Protein 7OLB (pdb70)

Sequence (242 aa):
GSHMMIARIIGEIGIEGARFIEEENIDEQFKALRYLSKGIDSSETFVKLVIANSLVSYQLTGKGEQWWWEFAKYFYGRDVKSIYLAYKEFLPNSRFNRRLIPQKLSRIRRVETFLSTLTEEERIEEYYGDMSSSLWGSIARRALGVDKESKTVVVFSVKMFGYAARRIVVLSTTFNNPYPMEIPIIPEDSRIVKLTKKLTNEKPRKFWMKIIARESGVPPLHIDSILWPLLGGASIDSAPPELRDKLAELIKIIR

B-factor: mean 18.81, std 7.87, range [7.88, 58.35]

Secondary structure (DSSP, 8-state):
-HHHHHHHHHHHHHHHHHHHHHHT-HHHHHHHHHHTTS-HHHHHHHHHHHHHT-SS-SS-HHHHHHHHHHHHTT---S-HHHHHHHHHHH-SS--SSHHHHHHHHHHHHHHHHT--HHHHHHHHT-HHHHHHHHHHHHTS-TTSTTHHHHHHHHHHHHHHHHS---PPPTTS-----HHHHHHHHHH-SS-HHHHHHHHHHHHT--HHHHHHHHHHHHTT--STTS-HHHHHHHHHHHHHH-

Structure (mmCIF, N/CA/C/O backbone):
data_7OLB
#
_entry.id   7OLB
#
_cell.length_a   35.570
_cell.length_b   35.920
_cell.length_c   46.490
_cell.angle_alpha   95.504
_cell.angle_beta   91.889
_cell.angle_gamma   108.410
#
_symmetry.space_group_name_H-M   'P 1'
#
loop_
_entity.id
_entity.type
_entity.pdbx_description
1 polymer 'N-glycosylase/DNA lyase'
2 non-polymer 1,2-ETHANEDIOL
3 non-polymer 'CITRIC ACID'
4 non-polymer 'CHLORIDE ION'
5 non-polymer 'SODIUM ION'
6 water water
#
loop_
_atom_site.group_PDB
_atom_site.id
_atom_site.type_symbol
_atom_site.label_atom_id
_atom_site.label_alt_id
_atom_site.label_comp_id
_atom_site.label_asym_id
_atom_site.label_entity_id
_atom_site.label_seq_id
_atom_site.pdbx_PDB_ins_code
_atom_site.Cartn_x
_atom_site.Cartn_y
_atom_site.Cartn_z
_atom_site.occupancy
_atom_site.B_iso_or_equiv
_atom_site.auth_seq_id
_atom_site.auth_comp_id
_atom_site.auth_asym_id
_atom_site.auth_atom_id
_atom_site.pdbx_PDB_model_num
ATOM 1 N N . GLY A 1 1 ? 11.04809 6.92288 -44.17782 1.000 41.97760 -2 GLY A N 1
ATOM 2 C CA . GLY A 1 1 ? 11.80624 8.15942 -43.83126 1.000 41.23142 -2 GLY A CA 1
ATOM 3 C C . GLY A 1 1 ? 11.82477 8.40267 -42.33464 1.000 40.08635 -2 GLY A C 1
ATOM 4 O O . GLY A 1 1 ? 10.99729 9.14502 -41.80737 1.000 40.16694 -2 GLY A O 1
ATOM 10 N N . SER A 1 2 ? 12.77736 7.76877 -41.64637 1.000 38.66838 -1 SER A N 1
ATOM 11 C CA . SER A 1 2 ? 12.82023 7.86258 -40.19085 1.000 36.84296 -1 SER A CA 1
ATOM 12 C C . SER A 1 2 ? 13.00682 9.30110 -39.72070 1.000 33.95959 -1 SER A C 1
ATOM 13 O O . SER A 1 2 ? 12.49659 9.67237 -38.66038 1.000 32.63634 -1 SER A O 1
ATOM 21 N N . HIS A 1 3 ? 13.71590 10.12984 -40.49451 1.000 32.54331 0 HIS A N 1
ATOM 22 C CA . HIS A 1 3 ? 13.91688 11.51879 -40.08661 1.000 30.82164 0 HIS A CA 1
ATOM 23 C C . HIS A 1 3 ? 12.61023 12.30175 -40.13273 1.000 25.85759 0 HIS A C 1
ATOM 24 O O . HIS A 1 3 ? 12.29485 13.05272 -39.19839 1.000 23.66491 0 HIS A O 1
ATOM 38 N N . MET A 1 4 ? 11.83147 12.13103 -41.20470 1.000 23.21671 1 MET A N 1
ATOM 39 C CA A MET A 1 4 ? 10.52981 12.78322 -41.27738 0.628 22.22204 1 MET A CA 1
ATOM 40 C CA B MET A 1 4 ? 10.52901 12.78453 -41.27741 0.372 22.54238 1 MET A CA 1
ATOM 41 C C . MET A 1 4 ? 9.60771 12.29364 -40.16853 1.000 20.44491 1 MET A C 1
ATOM 42 O O . MET A 1 4 ? 8.88247 13.08467 -39.55631 1.000 20.04589 1 MET A O 1
ATOM 67 N N . ILE A 1 5 ? 9.60736 10.98897 -39.90435 1.000 18.94956 2 ILE A N 1
ATOM 68 C CA . ILE A 1 5 ? 8.75187 10.45920 -38.84812 1.000 18.17534 2 ILE A CA 1
ATOM 69 C C . ILE A 1 5 ? 9.14028 11.05688 -37.50590 1.000 16.84172 2 ILE A C 1
ATOM 70 O O . ILE A 1 5 ? 8.28262 11.46247 -36.71223 1.000 16.62974 2 ILE A O 1
ATOM 86 N N . ALA A 1 6 ? 10.44156 11.10752 -37.22287 1.000 16.79601 3 ALA A N 1
ATOM 87 C CA . ALA A 1 6 ? 10.89007 11.68136 -35.96188 1.000 17.11031 3 ALA A CA 1
ATOM 88 C C . ALA A 1 6 ? 10.48637 13.14247 -35.84743 1.000 16.65343 3 ALA A C 1
ATOM 89 O O . ALA A 1 6 ? 10.13687 13.60774 -34.75763 1.000 16.22806 3 ALA A O 1
ATOM 96 N N . ARG A 1 7 ? 10.53647 13.88726 -36.95306 1.000 17.25639 4 ARG A N 1
ATOM 97 C CA . ARG A 1 7 ? 10.15162 15.29233 -36.90501 1.000 17.47189 4 ARG A CA 1
ATOM 98 C C . ARG A 1 7 ? 8.68920 15.44572 -36.51183 1.000 16.27954 4 ARG A C 1
ATOM 99 O O . ARG A 1 7 ? 8.34906 16.25754 -35.64407 1.000 16.47987 4 ARG A O 1
ATOM 120 N N . ILE A 1 8 ? 7.81067 14.66722 -37.13989 1.000 15.80691 5 ILE A N 1
ATOM 121 C CA . ILE A 1 8 ? 6.38757 14.79245 -36.84848 1.000 16.11122 5 ILE A CA 1
ATOM 122 C C . ILE A 1 8 ? 6.08311 14.29294 -35.44380 1.000 15.13886 5 ILE A C 1
ATOM 123 O O . ILE A 1 8 ? 5.32165 14.92393 -34.70082 1.000 15.83529 5 ILE A O 1
ATOM 139 N N . ILE A 1 9 ? 6.67751 13.16098 -35.05231 1.000 14.40290 6 ILE A N 1
ATOM 140 C CA . ILE A 1 9 ? 6.50335 12.66833 -33.68983 1.000 14.23956 6 ILE A CA 1
ATOM 141 C C . ILE A 1 9 ? 6.98311 13.70626 -32.68402 1.000 14.23879 6 ILE A C 1
ATOM 142 O O . ILE A 1 9 ? 6.34244 13.92858 -31.65637 1.000 14.19998 6 ILE A O 1
ATOM 158 N N . GLY A 1 10 ? 8.11053 14.36046 -32.96093 1.000 14.57778 7 GLY A N 1
ATOM 159 C CA . GLY A 1 10 ? 8.59877 15.38303 -32.04501 1.000 15.37929 7 GLY A CA 1
ATOM 160 C C . GLY A 1 10 ? 7.68234 16.58994 -31.96601 1.000 15.84016 7 GLY A C 1
ATOM 161 O O . GLY A 1 10 ? 7.51439 17.19115 -30.89854 1.000 17.03131 7 GLY A O 1
ATOM 165 N N . GLU A 1 11 ? 7.08456 16.96943 -33.09713 1.000 16.36562 8 GLU A N 1
ATOM 166 C CA . GLU A 1 11 ? 6.11702 18.06019 -33.10342 1.000 17.53201 8 GLU A CA 1
ATOM 167 C C . GLU A 1 11 ? 4.88569 17.71006 -32.28651 1.000 16.33693 8 GLU A C 1
ATOM 168 O O . GLU A 1 11 ? 4.34988 18.55453 -31.56347 1.000 17.04880 8 GLU A O 1
ATOM 180 N N . ILE A 1 12 ? 4.41797 16.47016 -32.39741 1.000 15.18956 9 ILE A N 1
ATOM 181 C CA . ILE A 1 12 ? 3.30526 16.01049 -31.57321 1.000 15.02854 9 ILE A CA 1
ATOM 182 C C . ILE A 1 12 ? 3.69950 16.05430 -30.10283 1.000 14.77358 9 ILE A C 1
ATOM 183 O O . ILE A 1 12 ? 2.97656 16.59742 -29.26014 1.000 15.49471 9 ILE A O 1
ATOM 199 N N . GLY A 1 13 ? 4.87398 15.51881 -29.78911 1.000 14.73418 10 GLY A N 1
ATOM 200 C CA . GLY A 1 13 ? 5.47065 15.66810 -28.47192 1.000 15.06909 10 GLY A CA 1
ATOM 201 C C . GLY A 1 13 ? 4.75238 14.88408 -27.38411 1.000 16.06828 10 GLY A C 1
ATOM 202 O O . GLY A 1 13 ? 3.81364 14.11718 -27.62071 1.000 16.41655 10 GLY A O 1
ATOM 206 N N . ILE A 1 14 ? 5.23344 15.09707 -26.15419 1.000 17.67638 11 ILE A N 1
ATOM 207 C CA . ILE A 1 14 ? 4.60254 14.49208 -24.98358 1.000 19.29147 11 ILE A CA 1
ATOM 208 C C . ILE A 1 14 ? 3.18212 14.99978 -24.82905 1.000 19.05432 11 ILE A C 1
ATOM 209 O O . ILE A 1 14 ? 2.27544 14.24210 -24.46329 1.000 19.21695 11 ILE A O 1
ATOM 225 N N . GLU A 1 15 ? 2.97036 16.29595 -25.06013 1.000 19.24588 12 GLU A N 1
ATOM 226 C CA . GLU A 1 15 ? 1.63856 16.85663 -24.89512 1.000 20.51444 12 GLU A CA 1
ATOM 227 C C . GLU A 1 15 ? 0.66700 16.20977 -25.85994 1.000 19.06381 12 GLU A C 1
ATOM 228 O O . GLU A 1 15 ? -0.46812 15.91459 -25.48950 1.000 19.00916 12 GLU A O 1
ATOM 240 N N . GLY A 1 16 ? 1.09365 15.98729 -27.10450 1.000 17.62062 13 GLY A N 1
ATOM 241 C CA . GLY A 1 16 ? 0.20949 15.34771 -28.06670 1.000 16.82615 13 GLY A CA 1
ATOM 242 C C . GLY A 1 16 ? -0.04162 13.88614 -27.75395 1.000 16.10169 13 GLY A C 1
ATOM 243 O O . GLY A 1 16 ? -1.17085 13.40664 -27.87253 1.000 16.89296 13 GLY A O 1
ATOM 247 N N . ALA A 1 17 ? 1.00158 13.16381 -27.33249 1.000 15.41232 14 ALA A N 1
ATOM 248 C CA . ALA A 1 17 ? 0.80209 11.78977 -26.88523 1.000 15.72125 14 ALA A CA 1
ATOM 249 C C . ALA A 1 17 ? -0.18329 11.73958 -25.72891 1.000 15.63984 14 ALA A C 1
ATOM 250 O O . ALA A 1 17 ? -1.07819 10.89186 -25.69840 1.000 15.50084 14 ALA A O 1
ATOM 257 N N . ARG A 1 18 ? -0.04592 12.65864 -24.77660 1.000 15.79845 15 ARG A N 1
ATOM 258 C CA . ARG A 1 18 ? -0.94413 12.68691 -23.63553 1.000 16.55337 15 ARG A CA 1
ATOM 259 C C . ARG A 1 18 ? -2.37608 13.00099 -24.05928 1.000 17.55828 15 ARG A C 1
ATOM 260 O O . ARG A 1 18 ? -3.32960 12.40770 -23.52980 1.000 18.07524 15 ARG A O 1
ATOM 281 N N . PHE A 1 19 ? -2.55920 13.95264 -24.98113 1.000 19.05326 16 PHE A N 1
ATOM 282 C CA . PHE A 1 19 ? -3.91315 14.22785 -25.44847 1.000 20.84498 16 PHE A CA 1
ATOM 283 C C . PHE A 1 19 ? -4.54428 12.97545 -26.04823 1.000 20.50028 16 PHE A C 1
ATOM 284 O O . PHE A 1 19 ? -5.69820 12.63668 -25.74796 1.000 20.87363 16 PHE A O 1
ATOM 301 N N . ILE A 1 20 ? -3.79378 12.26252 -26.88983 1.000 19.70834 17 ILE A N 1
ATOM 302 C CA . ILE A 1 20 ? -4.32317 11.05625 -27.51943 1.000 19.59999 17 ILE A CA 1
ATOM 303 C C . ILE A 1 20 ? -4.64617 10.00552 -26.47313 1.000 18.45410 17 ILE A C 1
ATOM 304 O O . ILE A 1 20 ? -5.71120 9.37436 -26.51009 1.000 19.51523 17 ILE A O 1
ATOM 320 N N . GLU A 1 21 ? -3.71850 9.78019 -25.54087 1.000 16.77953 18 GLU A N 1
ATOM 321 C CA A GLU A 1 21 ? -3.95744 8.83209 -24.45948 0.435 15.62181 18 GLU A CA 1
ATOM 322 C CA B GLU A 1 21 ? -3.94832 8.82817 -24.45677 0.565 16.50088 18 GLU A CA 1
ATOM 323 C C . GLU A 1 21 ? -5.25499 9.13433 -23.72078 1.000 16.87730 18 GLU A C 1
ATOM 324 O O . GLU A 1 21 ? -6.08186 8.24060 -23.49025 1.000 17.34818 18 GLU A O 1
ATOM 345 N N . GLU A 1 22 ? -5.45439 10.38927 -23.34016 1.000 18.43272 19 GLU A N 1
ATOM 346 C CA . GLU A 1 22 ? -6.51207 10.77128 -22.41695 1.000 19.96131 19 GLU A CA 1
ATOM 347 C C . GLU A 1 22 ? -7.84115 11.06422 -23.09199 1.000 20.62720 19 GLU A C 1
ATOM 348 O O . G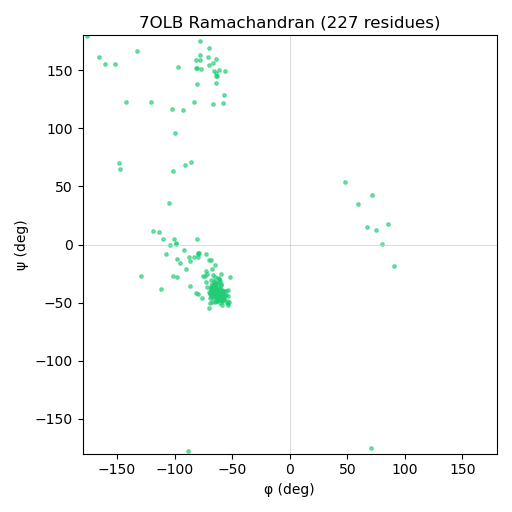LU A 1 22 ? -8.86064 11.17691 -22.39596 1.000 21.77744 19 GLU A O 1
ATOM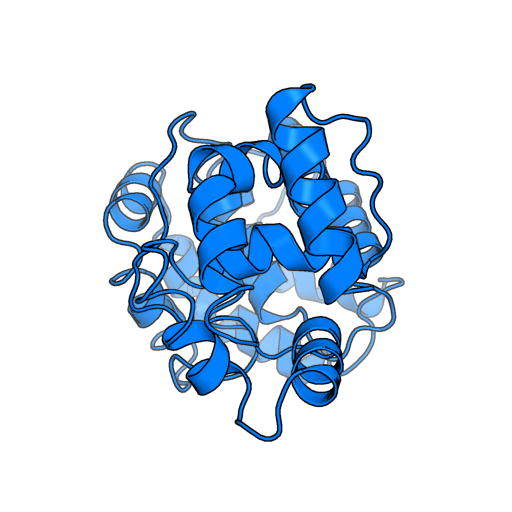 360 N N . ASN A 1 23 ? -7.86707 11.16610 -24.42047 1.000 21.76997 20 ASN A N 1
ATOM 361 C CA . ASN A 1 23 ? -9.09037 11.54650 -25.11123 1.000 22.83278 20 ASN A CA 1
ATOM 362 C C . ASN A 1 23 ? -9.47894 10.60792 -26.24342 1.000 23.11483 20 ASN A C 1
ATOM 363 O O . ASN A 1 23 ? -10.66309 10.51486 -26.57203 1.000 24.41002 20 ASN A O 1
ATOM 374 N N . ILE A 1 24 ? -8.52564 9.92748 -26.87061 1.000 22.64846 21 ILE A N 1
ATOM 375 C CA . ILE A 1 24 ? -8.79627 9.12973 -28.05909 1.000 22.62683 21 ILE A CA 1
ATOM 376 C C . ILE A 1 24 ? -8.64964 7.64035 -27.78592 1.000 21.92642 21 ILE A C 1
ATOM 377 O O . ILE A 1 24 ? -9.44414 6.83567 -28.27307 1.000 23.74890 21 ILE A O 1
ATOM 393 N N . ASP A 1 25 ? -7.67112 7.25943 -26.99489 1.000 19.71102 22 ASP A N 1
ATOM 394 C CA . ASP A 1 25 ? -7.33364 5.85908 -26.81580 1.000 18.08060 22 ASP A CA 1
ATOM 395 C C . ASP A 1 25 ? -8.46609 5.11494 -26.09270 1.000 15.13526 22 ASP A C 1
ATOM 396 O O . ASP A 1 25 ? -8.80029 5.44172 -24.94883 1.000 15.29769 22 ASP A O 1
ATOM 405 N N . GLU A 1 26 ? -9.02569 4.07974 -26.72464 1.000 12.90533 23 GLU A N 1
ATOM 406 C CA . GLU A 1 26 ? -10.16252 3.38926 -26.12181 1.000 11.67190 23 GLU A CA 1
ATOM 407 C C . GLU A 1 26 ? -9.76244 2.56546 -24.91740 1.000 10.52323 23 GLU A C 1
ATOM 408 O O . GLU A 1 26 ? -10.59883 2.31216 -24.04805 1.000 9.88638 23 GLU A O 1
ATOM 420 N N . GLN A 1 27 ? -8.50279 2.12884 -24.85088 1.000 10.60820 24 GLN A N 1
ATOM 421 C CA . GLN A 1 27 ? -8.05663 1.39024 -23.67430 1.000 10.42315 24 GLN A CA 1
ATOM 422 C C . GLN A 1 27 ? -8.03484 2.29730 -22.45211 1.000 9.43204 24 GLN A C 1
ATOM 423 O O . GLN A 1 27 ? -8.42985 1.88191 -21.35992 1.000 9.72633 24 GLN A O 1
ATOM 437 N N . PHE A 1 28 ? -7.59724 3.54903 -22.62889 1.000 9.28756 25 PHE A N 1
ATOM 438 C CA . PHE A 1 28 ? -7.66359 4.52364 -21.54408 1.000 9.50434 25 PHE A CA 1
ATOM 439 C C . PHE A 1 28 ? -9.10646 4.79518 -21.14849 1.000 9.29257 25 PHE A C 1
ATOM 440 O O . PHE A 1 28 ? -9.42939 4.88072 -19.96491 1.000 8.92782 25 PHE A O 1
ATOM 457 N N . LYS A 1 29 ? -9.99079 4.95857 -22.12962 1.000 8.97166 26 LYS A N 1
ATOM 458 C CA . LYS A 1 29 ? -11.40038 5.20268 -21.81977 1.000 9.74346 26 LYS A CA 1
ATOM 459 C C . LYS A 1 29 ? -11.98233 4.06260 -20.99740 1.000 9.23433 26 LYS A C 1
ATOM 460 O O . LYS A 1 29 ? -12.73553 4.29248 -20.03986 1.000 9.30457 26 LYS A O 1
ATOM 479 N N . ALA A 1 30 ? -11.65611 2.82286 -21.36284 1.000 8.78164 27 ALA A N 1
ATOM 480 C CA . ALA A 1 30 ? -12.15590 1.66912 -20.61789 1.000 8.80057 27 ALA A CA 1
ATOM 481 C C . ALA A 1 30 ? -11.64714 1.71247 -19.17883 1.000 8.50018 27 ALA A C 1
ATOM 482 O O . ALA A 1 30 ? -12.39513 1.46133 -18.22425 1.000 8.83965 27 ALA A O 1
ATOM 489 N N . LEU A 1 31 ? -10.36834 2.03381 -19.00614 1.000 8.58996 28 LEU A N 1
ATOM 490 C CA . LEU A 1 31 ? -9.80417 2.15643 -17.66764 1.000 8.52158 28 LEU A CA 1
ATOM 491 C C . LEU A 1 31 ? -10.48968 3.24562 -16.86043 1.000 9.11646 28 LEU A C 1
ATOM 492 O O . LEU A 1 31 ? -10.79344 3.05534 -15.67927 1.000 9.72949 28 LEU A O 1
ATOM 508 N N . ARG A 1 32 ? -10.72876 4.41092 -17.46027 1.000 9.23209 29 ARG A N 1
ATOM 509 C CA . ARG A 1 32 ? -11.38297 5.46441 -16.69734 1.000 10.24940 29 ARG A CA 1
ATOM 510 C C . ARG A 1 32 ? -12.76150 5.01248 -16.23377 1.000 10.10369 29 ARG A C 1
ATOM 511 O O . ARG A 1 32 ? -13.17386 5.28326 -15.10076 1.000 11.14964 29 ARG A O 1
ATOM 532 N N . TYR A 1 33 ? -13.48176 4.30029 -17.09514 1.000 9.23489 30 TYR A N 1
ATOM 533 C CA . TYR A 1 33 ? -14.78970 3.76602 -16.73157 1.000 10.18688 30 TYR A CA 1
ATOM 534 C C . TYR A 1 33 ? -14.68397 2.81156 -15.54665 1.000 9.77662 30 TYR A C 1
ATOM 535 O O . TYR A 1 33 ? -15.40358 2.95725 -14.55061 1.000 10.78891 30 TYR A O 1
ATOM 553 N N . LEU A 1 34 ? -13.77240 1.84158 -15.62669 1.000 9.25450 31 LEU A N 1
ATOM 554 C CA . LEU A 1 34 ? -13.62861 0.89202 -14.52407 1.000 9.69343 31 LEU A CA 1
ATOM 555 C C . LEU A 1 34 ? -13.25645 1.59907 -13.22730 1.000 10.03927 31 LEU A C 1
ATOM 556 O O . LEU A 1 34 ? -13.71364 1.21557 -12.14428 1.000 10.23618 31 LEU A O 1
ATOM 572 N N . SER A 1 35 ? -12.42088 2.63446 -13.31314 1.000 9.76211 32 SER A N 1
ATOM 573 C CA . SER A 1 35 ? -11.96075 3.31604 -12.11053 1.000 10.43961 32 SER A CA 1
ATOM 574 C C . SER A 1 35 ? -13.11425 3.89902 -11.30695 1.000 10.78588 32 SER A C 1
ATOM 575 O O . SER A 1 35 ? -12.98139 4.08098 -10.09953 1.000 12.61828 32 SER A O 1
ATOM 583 N N . LYS A 1 36 ? -14.23567 4.19886 -11.94836 1.000 10.98491 33 LYS A N 1
ATOM 584 C CA . LYS A 1 36 ? -15.40868 4.71572 -11.25961 1.000 12.58875 33 LYS A CA 1
ATOM 585 C C . LYS A 1 36 ? -16.21721 3.63147 -10.56905 1.000 13.52819 33 LYS A C 1
ATOM 586 O O . LYS A 1 36 ? -17.11655 3.95119 -9.78388 1.000 17.04442 33 LYS A O 1
ATOM 605 N N . GLY A 1 37 ? -15.91835 2.36580 -10.83417 1.000 11.47741 34 GLY A N 1
ATOM 606 C CA . GLY A 1 37 ? -16.69007 1.26843 -10.29570 1.000 11.54972 34 GLY A CA 1
ATOM 607 C C . GLY A 1 37 ? -15.93636 0.30619 -9.40651 1.000 11.62768 34 GLY A C 1
ATOM 608 O O . GLY A 1 37 ? -16.46956 -0.75901 -9.08920 1.000 12.38353 34 GLY A O 1
ATOM 612 N N . ILE A 1 38 ? -14.71856 0.64088 -8.98726 1.000 11.83684 35 ILE A N 1
ATOM 613 C CA . ILE A 1 38 ? -13.93508 -0.23714 -8.12696 1.000 11.48739 35 ILE A CA 1
ATOM 614 C C . ILE A 1 38 ? -12.86509 0.60496 -7.45614 1.000 11.69581 35 ILE A C 1
ATOM 615 O O . ILE A 1 38 ? -12.48162 1.65860 -7.95840 1.000 12.50072 35 ILE A O 1
ATOM 631 N N . ASP A 1 39 ? -12.38610 0.14478 -6.30034 1.000 11.91672 36 ASP A N 1
ATOM 632 C CA . ASP A 1 39 ? -11.42102 0.93822 -5.54513 1.000 12.44498 36 ASP A CA 1
ATOM 633 C C . ASP A 1 39 ? -10.08933 1.04442 -6.29645 1.000 11.65022 36 ASP A C 1
ATOM 634 O O . ASP A 1 39 ? -9.72640 0.18043 -7.09372 1.000 11.21575 36 ASP A O 1
ATOM 643 N N . SER A 1 40 ? -9.33706 2.11036 -5.98279 1.000 11.98130 37 SER A N 1
ATOM 644 C CA A SER A 1 40 ? -8.16665 2.46260 -6.78648 0.672 11.97778 37 SER A CA 1
ATOM 645 C CA B SER A 1 40 ? -8.16904 2.46701 -6.78541 0.328 11.89590 37 SER A CA 1
ATOM 646 C C . SER A 1 40 ? -7.08970 1.38897 -6.75534 1.000 11.01777 37 SER A C 1
ATOM 647 O O . SER A 1 40 ? -6.44292 1.13321 -7.77302 1.000 11.40518 37 SER A O 1
ATOM 662 N N . GLU A 1 41 ? -6.83180 0.79073 -5.59024 1.000 10.70862 38 GLU A N 1
ATOM 663 C CA . GLU A 1 41 ? -5.76796 -0.20969 -5.52239 1.000 11.46729 38 GLU A CA 1
ATOM 664 C C . GLU A 1 41 ? -6.14543 -1.47103 -6.28389 1.000 10.27388 38 GLU A C 1
ATOM 665 O O . GLU A 1 41 ? -5.34111 -2.00542 -7.05483 1.000 10.18451 38 GLU A O 1
ATOM 677 N N . THR A 1 42 ? -7.36595 -1.96163 -6.08048 1.000 10.42623 39 THR A N 1
ATOM 678 C CA . THR A 1 42 ? -7.81954 -3.12126 -6.83722 1.000 10.38797 39 THR A CA 1
ATOM 679 C C . THR A 1 42 ? -7.79978 -2.83693 -8.32867 1.000 9.67753 39 THR A C 1
ATOM 680 O O . THR A 1 42 ? -7.39470 -3.68987 -9.12469 1.000 9.64429 39 THR A O 1
ATOM 691 N N . PHE A 1 43 ? -8.20919 -1.62954 -8.71895 1.000 9.23339 40 PHE A N 1
ATOM 692 C CA . PHE A 1 43 ? -8.17556 -1.20321 -10.11369 1.000 9.30142 40 PHE A CA 1
ATOM 693 C C . PHE A 1 43 ? -6.78522 -1.37449 -10.71177 1.000 8.70689 40 PHE A C 1
ATOM 694 O O . PHE A 1 43 ? -6.61973 -1.98577 -11.77152 1.000 8.69052 40 PHE A O 1
ATOM 711 N N . VAL A 1 44 ? -5.76375 -0.83327 -10.05435 1.000 8.98763 41 VAL A N 1
ATOM 712 C CA . VAL A 1 44 ? -4.41676 -0.92207 -10.60073 1.000 9.04490 41 VAL A CA 1
ATOM 713 C C . VAL A 1 44 ? -3.96539 -2.37697 -10.68666 1.000 9.16482 41 VAL A C 1
ATOM 714 O O . VAL A 1 44 ? -3.34104 -2.77988 -11.67521 1.000 9.19021 41 VAL A O 1
ATOM 727 N N . LYS A 1 45 ? -4.21285 -3.16612 -9.63730 1.000 9.38159 42 LYS A N 1
ATOM 728 C CA . LYS A 1 45 ? -3.83447 -4.57846 -9.65220 1.000 9.52811 42 LYS A CA 1
ATOM 729 C C . LYS A 1 45 ? -4.48432 -5.29723 -10.81708 1.000 9.02337 42 LYS A C 1
ATOM 730 O O . LYS A 1 45 ? -3.83601 -6.08051 -11.51751 1.000 9.69596 42 LYS A O 1
ATOM 749 N N . LEU A 1 46 ? -5.77807 -5.05248 -11.01494 1.000 8.68706 43 LEU A N 1
ATOM 750 C CA . LEU A 1 46 ? -6.50197 -5.67506 -12.11358 1.000 8.53309 43 LEU A CA 1
ATOM 751 C C . LEU A 1 46 ? -5.93111 -5.26260 -13.46036 1.000 8.48920 43 LEU A C 1
ATOM 752 O O . LEU A 1 46 ? -5.83965 -6.08186 -14.37185 1.000 8.70114 43 LEU A O 1
ATOM 768 N N . VAL A 1 47 ? -5.55107 -3.99698 -13.61096 1.000 8.54919 44 VAL A N 1
ATOM 769 C CA . VAL A 1 47 ? -4.99935 -3.55462 -14.88837 1.000 8.36503 44 VAL A CA 1
ATOM 770 C C . VAL A 1 47 ? -3.70447 -4.29462 -15.20240 1.000 8.44070 44 VAL A C 1
ATOM 771 O O . VAL A 1 47 ? -3.47150 -4.71084 -16.34206 1.000 8.42002 44 VAL A O 1
ATOM 784 N N . ILE A 1 48 ? -2.83146 -4.45566 -14.20575 1.000 8.39552 45 ILE A N 1
ATOM 785 C CA . ILE A 1 48 ? -1.59510 -5.19485 -14.44171 1.000 8.88698 45 ILE A CA 1
ATOM 786 C C . ILE A 1 48 ? -1.89868 -6.64952 -14.79154 1.000 8.46129 45 ILE A C 1
ATOM 787 O O . ILE A 1 48 ? -1.37338 -7.19521 -15.76193 1.000 8.91880 45 ILE A O 1
ATOM 803 N N . ALA A 1 49 ? -2.74539 -7.30261 -13.99903 1.000 9.26059 46 ALA A N 1
ATOM 804 C CA . ALA A 1 49 ? -3.09159 -8.69054 -14.28377 1.000 8.99772 46 ALA A CA 1
ATOM 805 C C . ALA A 1 49 ? -3.67588 -8.82844 -15.67685 1.000 8.66863 46 ALA A C 1
ATOM 806 O O . ALA A 1 49 ? -3.30481 -9.73149 -16.43670 1.000 9.28901 46 ALA A O 1
ATOM 813 N N . ASN A 1 50 ? -4.59107 -7.92823 -16.02764 1.000 8.49485 47 ASN A N 1
ATOM 814 C CA . ASN A 1 50 ? -5.23105 -8.01606 -17.32823 1.000 8.51045 47 ASN A CA 1
ATOM 815 C C . ASN A 1 50 ? -4.20763 -7.87083 -18.44104 1.000 8.23059 47 ASN A C 1
ATOM 816 O O . ASN A 1 50 ? -4.26452 -8.58507 -19.44535 1.000 8.50106 47 ASN A O 1
ATOM 827 N N . SER A 1 51 ? -3.26295 -6.94662 -18.27092 1.000 7.87793 48 SER A N 1
ATOM 828 C CA . SER A 1 51 ? -2.23932 -6.72705 -19.28435 1.000 8.25023 48 SER A CA 1
ATOM 829 C C . SER A 1 51 ? -1.42514 -7.98234 -19.52786 1.000 8.22217 48 SER A C 1
ATOM 830 O O . SER A 1 51 ? -1.07416 -8.29947 -20.67362 1.000 9.14730 48 SER A O 1
ATOM 838 N N . LEU A 1 52 ? -1.09860 -8.70183 -18.45056 1.000 8.44560 49 LEU A N 1
ATOM 839 C CA . LEU A 1 52 ? -0.23167 -9.86805 -18.55472 1.000 9.16791 49 LEU A CA 1
ATOM 840 C C . LEU A 1 52 ? -0.91801 -11.06247 -19.19124 1.000 9.58580 49 LEU A C 1
ATOM 841 O O . LEU A 1 52 ? -0.23478 -12.02574 -19.54746 1.000 10.64555 49 LEU A O 1
ATOM 857 N N . VAL A 1 53 ? -2.22526 -10.99594 -19.42060 1.000 9.15843 50 VAL A N 1
ATOM 858 C CA . VAL A 1 53 ? -2.95377 -12.03222 -20.14860 1.000 9.52323 50 VAL A CA 1
ATOM 859 C C . VAL A 1 53 ? -3.49020 -11.50865 -21.47382 1.000 9.66066 50 VAL A C 1
ATOM 860 O O . VAL A 1 53 ? -4.26688 -12.19824 -22.15534 1.000 10.27779 50 VAL A O 1
ATOM 873 N N . SER A 1 54 ? -3.04816 -10.31792 -21.88447 1.000 9.74720 51 SER A N 1
ATOM 874 C CA . SER A 1 54 ? -3.52817 -9.67796 -23.11230 1.000 10.30186 51 SER A CA 1
ATOM 875 C C . SER A 1 54 ? -2.65676 -10.06610 -24.30406 1.000 11.25904 51 SER A C 1
ATOM 876 O O . SER A 1 54 ? -1.95109 -9.24696 -24.88414 1.000 12.05903 51 SER A O 1
ATOM 884 N N . TYR A 1 55 ? -2.74852 -11.33671 -24.68350 1.000 12.25376 52 TYR A N 1
ATOM 885 C CA . TYR A 1 55 ? -2.08172 -11.84769 -25.86927 1.000 12.73056 52 TYR A CA 1
ATOM 886 C C . TYR A 1 55 ? -2.90018 -13.01869 -26.37316 1.000 12.23881 52 TYR A C 1
ATOM 887 O O . TYR A 1 55 ? -3.65661 -13.64366 -25.61917 1.000 11.74671 52 TYR A O 1
ATOM 905 N N . GLN A 1 56 ? -2.77184 -13.29447 -27.66612 1.000 12.88436 53 GLN A N 1
ATOM 906 C CA . GLN A 1 56 ? -3.52138 -14.37461 -28.28642 1.000 13.58190 53 GLN A CA 1
ATOM 907 C C . GLN A 1 56 ? -4.99638 -14.29477 -27.89130 1.000 13.57137 53 GLN A C 1
ATOM 908 O O . GLN A 1 56 ? -5.59921 -15.25863 -27.40309 1.000 14.31118 53 GLN A O 1
ATOM 922 N N . LEU A 1 57 ? -5.56825 -13.11356 -28.12353 1.000 14.14886 54 LEU A N 1
ATOM 923 C CA . LEU A 1 57 ? -6.95123 -12.81019 -27.79810 1.000 14.30973 54 LEU A CA 1
ATOM 924 C C . LEU A 1 57 ? -7.89425 -13.41609 -28.82858 1.000 15.81570 54 LEU A C 1
ATOM 925 O O . LEU A 1 57 ? -7.50141 -13.79369 -29.93050 1.000 17.49006 54 LEU A O 1
ATOM 941 N N . THR A 1 58 ? -9.15835 -13.50141 -28.44450 1.000 17.20706 55 THR A N 1
ATOM 942 C CA . THR A 1 58 ? -10.24298 -13.83801 -29.34952 1.000 17.74607 55 THR A CA 1
ATOM 943 C C . THR A 1 58 ? -11.04916 -12.57914 -29.67223 1.000 18.68488 55 THR A C 1
ATOM 944 O O . THR A 1 58 ? -12.27296 -12.61635 -29.77040 1.000 20.07237 55 THR A O 1
ATOM 955 N N . GLY A 1 59 ? -10.35224 -11.44509 -29.77750 1.000 19.63912 56 GLY A N 1
ATOM 956 C CA . GLY A 1 59 ? -10.93749 -10.18511 -30.21112 1.000 18.77290 56 GLY A CA 1
ATOM 957 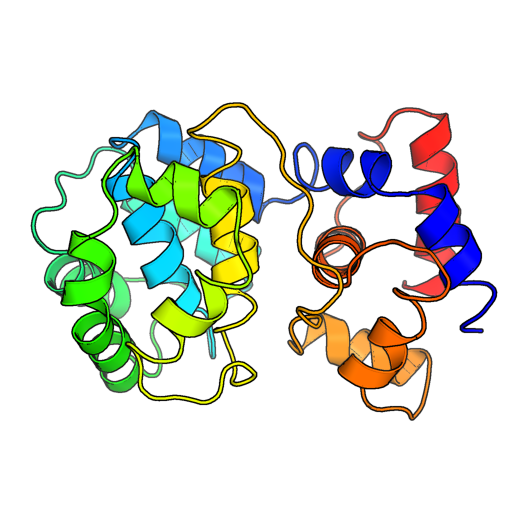C C . GLY A 1 59 ? -9.85542 -9.12732 -30.31292 1.000 17.84441 56 GLY A C 1
ATOM 958 O O . GLY A 1 59 ? -8.68263 -9.37721 -30.02229 1.000 19.09119 56 GLY A O 1
ATOM 962 N N . LYS A 1 60 ? -10.25967 -7.92688 -30.71418 1.000 17.52589 57 LYS A N 1
ATOM 963 C CA . LYS A 1 60 ? -9.30998 -6.82768 -30.78342 1.000 17.26530 57 LYS A CA 1
ATOM 964 C C . LYS A 1 60 ? -9.05128 -6.26369 -29.39200 1.000 14.64616 57 LYS A C 1
ATOM 965 O O . LYS A 1 60 ? -9.86622 -6.40389 -28.47611 1.000 14.01502 57 LYS A O 1
ATOM 972 N N . GLY A 1 61 ? -7.91494 -5.58663 -29.24939 1.000 14.16611 58 GLY A N 1
ATOM 973 C CA . GLY A 1 61 ? -7.56169 -5.03989 -27.95362 1.000 12.81089 58 GLY A CA 1
ATOM 974 C C . GLY A 1 61 ? -8.60280 -4.09017 -27.40093 1.000 12.23960 58 GLY A C 1
ATOM 975 O O . GLY A 1 61 ? -8.87054 -4.09152 -26.20190 1.000 11.97769 58 GLY A O 1
ATOM 979 N N . GLU A 1 62 ? -9.18017 -3.24463 -28.25459 1.000 12.38714 59 GLU A N 1
ATOM 980 C CA . GLU A 1 62 ? -10.16620 -2.28711 -27.77040 1.000 12.59030 59 GLU A CA 1
ATOM 981 C C . GLU A 1 62 ? -11.37707 -3.00770 -27.19363 1.000 11.60607 59 GLU A C 1
ATOM 982 O O . GLU A 1 62 ? -11.89598 -2.62387 -26.14065 1.000 12.10295 59 GLU A O 1
ATOM 994 N N . GLN A 1 63 ? -11.85046 -4.04639 -27.88731 1.000 11.80798 60 GLN A N 1
ATOM 995 C CA . GLN A 1 63 ? -13.00907 -4.80132 -27.41644 1.000 12.65261 60 GLN A CA 1
ATOM 996 C C . GLN A 1 63 ? -12.69878 -5.51944 -26.11205 1.000 11.28954 60 GLN A C 1
ATOM 997 O O . GLN A 1 63 ? -13.51926 -5.54247 -25.18169 1.000 11.24475 60 GLN A O 1
ATOM 1011 N N . TRP A 1 64 ? -11.51182 -6.11098 -26.03539 1.000 11.35911 61 TRP A N 1
ATOM 1012 C CA . TRP A 1 64 ? -11.09151 -6.84138 -24.84929 1.000 10.24112 61 TRP A CA 1
ATOM 1013 C C . TRP A 1 64 ? -11.01088 -5.93413 -23.62467 1.000 9.46659 61 TRP A C 1
ATOM 1014 O O . TRP A 1 64 ? -11.52280 -6.28773 -22.55711 1.000 9.38342 61 TRP A O 1
ATOM 1035 N N . TRP A 1 65 ? -10.38976 -4.75901 -23.74407 1.000 8.89508 62 TRP A N 1
ATOM 1036 C CA . TRP A 1 65 ? -10.27450 -3.89177 -22.57600 1.000 9.27748 62 TRP A CA 1
ATOM 1037 C C . TRP A 1 65 ? -11.63426 -3.35310 -22.13711 1.000 8.78488 62 TRP A C 1
ATOM 1038 O O . TRP A 1 65 ? -11.86464 -3.18566 -20.94349 1.000 8.79921 62 TRP A O 1
ATOM 1059 N N . TRP A 1 66 ? -12.54931 -3.09480 -23.07219 1.000 9.38112 63 TRP A N 1
ATOM 1060 C CA . TRP A 1 66 ? -13.90182 -2.71053 -22.68320 1.000 9.55991 63 TRP A CA 1
ATOM 1061 C C . TRP A 1 66 ? -14.62994 -3.85349 -21.99284 1.000 9.82977 63 TRP A C 1
ATOM 1062 O O . TRP A 1 66 ? -15.38356 -3.62208 -21.04279 1.000 10.03625 63 TRP A O 1
ATOM 1083 N N . GLU A 1 67 ? -14.43053 -5.08891 -22.46029 1.000 9.69473 64 GLU A N 1
ATOM 1084 C CA . GLU A 1 67 ? -15.04332 -6.23684 -21.79384 1.000 9.93727 64 GLU A CA 1
ATOM 1085 C C . GLU A 1 67 ? -14.54442 -6.36072 -20.35561 1.000 9.33466 64 GLU A C 1
ATOM 1086 O O . GLU A 1 67 ? -15.33285 -6.54389 -19.41527 1.000 9.83160 64 GLU A O 1
ATOM 1098 N N . PHE A 1 68 ? -13.22954 -6.23747 -20.16827 1.000 9.01851 65 PHE A N 1
ATOM 1099 C CA . PHE A 1 68 ? -12.61072 -6.21006 -18.84685 1.000 9.04943 65 PHE A CA 1
ATOM 1100 C C . PHE A 1 68 ? -13.23304 -5.14330 -17.96394 1.000 8.86935 65 PHE A C 1
ATOM 1101 O O . PHE A 1 68 ? -13.60000 -5.40035 -16.80931 1.000 9.34285 65 PHE A O 1
ATOM 1118 N N . ALA A 1 69 ? -13.33490 -3.91757 -18.47733 1.000 8.57884 66 ALA A N 1
ATOM 1119 C CA . ALA A 1 69 ? -13.82852 -2.82240 -17.65326 1.000 9.15040 66 ALA A CA 1
ATOM 1120 C C . ALA A 1 69 ? -15.28371 -3.04927 -17.26431 1.000 9.68224 66 ALA A C 1
ATOM 1121 O O . ALA A 1 69 ? -15.66752 -2.82157 -16.11036 1.000 10.70082 66 ALA A O 1
ATOM 1128 N N . LYS A 1 70 ? -16.11116 -3.47278 -18.21724 1.000 10.30554 67 LYS A N 1
ATOM 1129 C CA . LYS A 1 70 ? -17.51037 -3.73273 -17.90205 1.000 11.23642 67 LYS A CA 1
ATOM 1130 C C . LYS A 1 70 ? -17.65096 -4.90212 -16.94290 1.000 11.66278 67 LYS A C 1
ATOM 1131 O O . LYS A 1 70 ? -18.49308 -4.87390 -16.04344 1.000 12.63683 67 LYS A O 1
ATOM 1150 N N . TYR A 1 71 ? -16.82883 -5.93312 -17.10079 1.000 11.31355 68 TYR A N 1
ATOM 1151 C CA . TYR A 1 71 ? -16.94422 -7.09914 -16.23913 1.000 11.70612 68 TYR A CA 1
ATOM 1152 C C . TYR A 1 71 ? -16.66160 -6.74216 -14.78722 1.000 11.33213 68 TYR A C 1
ATOM 1153 O O . TYR A 1 71 ? -17.36742 -7.18853 -13.87697 1.000 12.05588 68 TYR A O 1
ATOM 1171 N N . PHE A 1 72 ? -15.61679 -5.96381 -14.54698 1.000 10.42897 69 PHE A N 1
ATOM 1172 C CA . PHE A 1 72 ? -15.20486 -5.68953 -13.18265 1.000 10.67504 69 PHE A CA 1
ATOM 1173 C C . PHE A 1 72 ? -15.91466 -4.51317 -12.53164 1.000 10.44838 69 PHE A C 1
ATOM 1174 O O . PHE A 1 72 ? -15.83222 -4.38660 -11.30984 1.000 11.43354 69 PHE A O 1
ATOM 1191 N N . TYR A 1 73 ? -16.61330 -3.67382 -13.29404 1.000 10.80157 70 TYR A N 1
ATOM 1192 C CA . TYR A 1 73 ? -17.30179 -2.53200 -12.70300 1.000 11.06293 70 TYR A CA 1
ATOM 1193 C C . TYR A 1 73 ? -18.29684 -3.02488 -11.65154 1.000 12.34521 70 TYR A C 1
ATOM 1194 O O . TYR A 1 73 ? -19.20435 -3.81046 -11.95195 1.000 13.67056 70 TYR A O 1
ATOM 1212 N N . GLY A 1 74 ? -18.13527 -2.55462 -10.41231 1.000 12.92691 71 GLY A N 1
ATOM 1213 C CA . GLY A 1 74 ? -19.01982 -2.92507 -9.32684 1.000 14.33943 71 GLY A CA 1
ATOM 1214 C C . GLY A 1 74 ? -18.75813 -4.26869 -8.68576 1.000 15.37989 71 GLY A C 1
ATOM 1215 O O . GLY A 1 74 ? -19.49515 -4.63576 -7.76331 1.000 16.69325 71 GLY A O 1
ATOM 1219 N N . ARG A 1 75 ? -17.75723 -5.02233 -9.13060 1.000 15.60392 72 ARG A N 1
ATOM 1220 C CA . ARG A 1 75 ? -17.50269 -6.32089 -8.53496 1.000 16.40783 72 ARG A CA 1
ATOM 1221 C C . ARG A 1 75 ? -16.70266 -6.19577 -7.25414 1.000 17.99430 72 ARG A C 1
ATOM 1222 O O . ARG A 1 75 ? -15.89045 -5.28417 -7.08543 1.000 19.14611 72 ARG A O 1
ATOM 1243 N N . ASP A 1 76 ? -16.91605 -7.16534 -6.36807 1.000 19.67160 73 ASP A N 1
ATOM 1244 C CA . ASP A 1 76 ? -16.18600 -7.29395 -5.11294 1.000 21.89707 73 ASP A CA 1
ATOM 1245 C C . ASP A 1 76 ? -15.10867 -8.35120 -5.31904 1.000 21.02442 73 ASP A C 1
ATOM 1246 O O . ASP A 1 76 ? -15.36517 -9.54807 -5.17557 1.000 22.66451 73 ASP A O 1
ATOM 1255 N N . VAL A 1 77 ? -13.90010 -7.91514 -5.63864 1.000 18.92854 74 VAL A N 1
ATOM 1256 C CA . VAL A 1 77 ? -12.82315 -8.83135 -5.98688 1.000 18.04456 74 VAL A CA 1
ATOM 1257 C C . VAL A 1 77 ? -12.03077 -9.15485 -4.73195 1.000 20.16648 74 VAL A C 1
ATOM 1258 O O . VAL A 1 77 ? -11.41711 -8.27052 -4.12458 1.000 21.27837 74 VAL A O 1
ATOM 1271 N N . LYS A 1 78 ? -12.06178 -10.42325 -4.33667 1.000 22.59259 75 LYS A N 1
ATOM 1272 C CA . LYS A 1 78 ? -11.36065 -10.89272 -3.14906 1.000 24.85582 75 LYS A CA 1
ATOM 1273 C C . LYS A 1 78 ? -10.06265 -11.61018 -3.47596 1.000 24.53613 75 LYS A C 1
ATOM 1274 O O . LYS A 1 78 ? -9.15475 -11.64020 -2.64103 1.000 26.11454 75 LYS A O 1
ATOM 1281 N N . SER A 1 79 ? -9.97479 -12.21504 -4.65461 1.000 21.94508 76 SER A N 1
ATOM 1282 C CA . SER A 1 79 ? -8.75608 -12.84917 -5.14590 1.000 20.36416 76 SER A CA 1
ATOM 1283 C C . SER A 1 79 ? -8.68153 -12.57892 -6.63709 1.000 18.71953 76 SER A C 1
ATOM 1284 O O . SER A 1 79 ? -9.60165 -12.93885 -7.37782 1.000 18.05972 76 SER A O 1
ATOM 1292 N N . ILE A 1 80 ? -7.59313 -11.96177 -7.08700 1.000 17.87089 77 ILE A N 1
ATOM 1293 C CA . ILE A 1 80 ? -7.47486 -11.67711 -8.51164 1.000 17.38910 77 ILE A CA 1
ATOM 1294 C C . ILE A 1 80 ? -7.35237 -12.96786 -9.31020 1.000 15.65011 77 ILE A C 1
ATOM 1295 O O . ILE A 1 80 ? -7.94961 -13.10298 -10.37990 1.000 15.07176 77 ILE A O 1
ATOM 1311 N N . TYR A 1 81 ? -6.63231 -13.95597 -8.78250 1.000 15.72415 78 TYR A N 1
ATOM 1312 C CA . TYR A 1 81 ? -6.55337 -15.24879 -9.45829 1.000 16.15043 78 TYR A CA 1
ATOM 1313 C C . TYR A 1 81 ? -7.93089 -15.87698 -9.62567 1.000 14.75881 78 TYR A C 1
ATOM 1314 O O . TYR A 1 81 ? -8.30752 -16.30321 -10.72461 1.000 14.28337 78 TYR A O 1
ATOM 1332 N N . LEU A 1 82 ? -8.69074 -15.97773 -8.53521 1.000 15.45593 79 LEU A N 1
ATOM 1333 C CA . LEU A 1 82 ? -10.00356 -16.59995 -8.64005 1.000 15.94840 79 LEU A CA 1
ATOM 1334 C C . LEU A 1 82 ? -10.93140 -15.78843 -9.52619 1.000 14.81514 79 LEU A C 1
ATOM 1335 O O . LEU A 1 82 ? -11.74886 -16.35476 -10.25713 1.000 15.17566 79 LEU A O 1
ATOM 1351 N N . ALA A 1 83 ? -10.80264 -14.46213 -9.50240 1.000 14.17214 80 ALA A N 1
ATOM 1352 C CA . ALA A 1 83 ? -11.62079 -13.64487 -10.38814 1.000 14.18746 80 ALA A CA 1
ATOM 1353 C C . ALA A 1 83 ? -11.34441 -13.97737 -11.84924 1.000 12.57908 80 ALA A C 1
ATOM 1354 O O . ALA A 1 83 ? -12.27393 -14.08084 -12.65698 1.000 12.98748 80 ALA A O 1
ATOM 1361 N N . TYR A 1 84 ? -10.07056 -14.13277 -12.21028 1.000 11.63560 81 TYR A N 1
ATOM 1362 C CA . TYR A 1 84 ? -9.72728 -14.46180 -13.58986 1.000 11.75374 81 TYR A CA 1
ATOM 1363 C C . TYR A 1 84 ? -10.07554 -15.90847 -13.93977 1.000 11.47777 81 TYR A C 1
ATOM 1364 O O . TYR A 1 84 ? -10.43860 -16.19949 -15.08339 1.000 11.63673 81 TYR A O 1
ATOM 1382 N N . LYS A 1 85 ? -9.99294 -16.81929 -12.96784 1.000 12.38081 82 LYS A N 1
ATOM 1383 C CA . LYS A 1 85 ? -10.41785 -18.19292 -13.20798 1.000 13.82233 82 LYS A CA 1
ATOM 1384 C C . LYS A 1 85 ? -11.88577 -18.23893 -13.60041 1.000 13.71615 82 LYS A C 1
ATOM 1385 O O . LYS A 1 85 ? -12.28858 -19.06445 -14.42628 1.000 14.48509 82 LYS A O 1
ATOM 1404 N N . GLU A 1 86 ? -12.69535 -17.34723 -13.03267 1.000 14.39868 83 GLU A N 1
ATOM 1405 C CA . GLU A 1 86 ? -14.09787 -17.22724 -13.41486 1.000 15.10779 83 GLU A CA 1
ATOM 1406 C C . GLU A 1 86 ? -14.28114 -16.43148 -14.71240 1.000 14.14061 83 GLU A C 1
ATOM 1407 O O . GLU A 1 86 ? -15.07963 -16.80914 -15.56974 1.000 16.37242 83 GLU A O 1
ATOM 1419 N N . PHE A 1 87 ? -13.55137 -15.32798 -14.87178 1.000 12.32774 84 PHE A N 1
ATOM 1420 C CA . PHE A 1 87 ? -13.77305 -14.40820 -15.99348 1.000 11.77960 84 PHE A CA 1
ATOM 1421 C C . PHE A 1 87 ? -13.34743 -15.01701 -17.32628 1.000 11.31938 84 PHE A C 1
ATOM 1422 O O . PHE A 1 87 ? -14.12116 -15.01654 -18.28516 1.000 12.16880 84 PHE A O 1
ATOM 1439 N N . LEU A 1 88 ? -12.10115 -15.48571 -17.42709 1.000 10.61646 85 LEU A N 1
ATOM 1440 C CA . LEU A 1 88 ? -11.58310 -15.82930 -18.74624 1.000 10.96528 85 LEU A CA 1
ATOM 1441 C C . LEU A 1 88 ? -12.41112 -16.87628 -19.47066 1.000 10.70892 85 LEU A C 1
ATOM 1442 O O . LEU A 1 88 ? -12.70867 -16.67379 -20.65902 1.000 10.94614 85 LEU A O 1
ATOM 1458 N N . PRO A 1 89 ? -12.79923 -18.00668 -18.86469 1.000 11.75053 86 PRO A N 1
ATOM 1459 C CA . PRO A 1 89 ? -13.53697 -19.01867 -19.63464 1.000 12.23065 86 PRO A CA 1
ATOM 1460 C C . PRO A 1 89 ? -14.94772 -18.60235 -19.99603 1.000 12.04195 86 PRO A C 1
ATOM 1461 O O . PRO A 1 89 ? -15.57015 -19.26021 -20.83329 1.000 13.13848 86 PRO A O 1
ATOM 1472 N N . ASN A 1 90 ? -15.46885 -17.54283 -19.39568 1.000 12.52400 87 ASN A N 1
ATOM 1473 C CA . ASN A 1 90 ? -16.76816 -16.99653 -19.74820 1.000 13.18833 87 ASN A CA 1
ATOM 1474 C C . ASN A 1 90 ? -16.66926 -15.79709 -20.67107 1.000 13.50142 87 ASN A C 1
ATOM 1475 O O . ASN A 1 90 ? -17.70546 -15.23638 -21.04989 1.000 15.51764 87 ASN A O 1
ATOM 1486 N N . SER A 1 91 ? -15.45558 -15.39951 -21.04828 1.000 12.64520 88 SER A N 1
ATOM 1487 C CA . SER A 1 91 ? -15.27469 -14.16496 -21.78459 1.000 12.20027 88 SER A CA 1
ATOM 1488 C C . SER A 1 91 ? -15.56539 -14.35763 -23.26703 1.000 12.81822 88 SER A C 1
ATOM 1489 O O . SER A 1 91 ? -15.54419 -15.46436 -23.81585 1.000 14.13836 88 SER A O 1
ATOM 1497 N N . ARG A 1 92 ? -15.84931 -13.24132 -23.91512 1.000 12.73959 89 ARG A N 1
ATOM 1498 C CA . ARG A 1 92 ? -15.93784 -13.21369 -25.36265 1.000 14.21424 89 ARG A CA 1
ATOM 1499 C C . ARG A 1 92 ? -14.55875 -13.10898 -25.99691 1.000 13.76381 89 ARG A C 1
ATOM 1500 O O . ARG A 1 92 ? -14.27900 -13.77525 -27.00166 1.000 14.91960 89 ARG A O 1
ATOM 1507 N N . PHE A 1 93 ? -13.68270 -12.28384 -25.43071 1.000 12.20234 90 PHE A N 1
ATOM 1508 C CA . PHE A 1 93 ? -12.49931 -11.86828 -26.15997 1.000 12.20694 90 PHE A CA 1
ATOM 1509 C C . PHE A 1 93 ? -11.19691 -12.44211 -25.62843 1.000 11.78004 90 PHE A C 1
ATOM 1510 O O . PHE A 1 93 ? -10.13879 -12.08357 -26.14801 1.000 12.58398 90 PHE A O 1
ATOM 1527 N N . ASN A 1 94 ? -11.22906 -13.33749 -24.62868 1.000 11.30527 91 ASN A N 1
ATOM 1528 C CA . ASN A 1 94 ? -9.98913 -13.94587 -24.16609 1.000 11.09351 91 ASN A CA 1
ATOM 1529 C C . ASN A 1 94 ? -10.21112 -15.38358 -23.69592 1.000 11.96218 91 ASN A C 1
ATOM 1530 O O . ASN A 1 94 ? -9.98034 -15.73531 -22.53742 1.000 13.25111 91 ASN A O 1
ATOM 1541 N N . ARG A 1 95 ? -10.58031 -16.23651 -24.64877 1.000 12.98766 92 ARG A N 1
ATOM 1542 C CA . ARG A 1 95 ? -10.93551 -17.62149 -24.35880 1.000 14.41745 92 ARG A CA 1
ATOM 1543 C C . ARG A 1 95 ? -9.80148 -18.62288 -24.52840 1.000 13.25950 92 ARG A C 1
ATOM 1544 O O . ARG A 1 95 ? -9.95926 -19.77080 -24.08663 1.000 14.11707 92 ARG A O 1
ATOM 1565 N N . ARG A 1 96 ? -8.71838 -18.26043 -25.21639 1.000 12.79058 93 ARG A N 1
ATOM 1566 C CA . ARG A 1 96 ? -7.64864 -19.18533 -25.55014 1.000 12.67549 93 ARG A CA 1
ATOM 1567 C C . ARG A 1 96 ? -6.48661 -19.09358 -24.57248 1.000 11.90677 93 ARG A C 1
ATOM 1568 O O . ARG A 1 96 ? -6.20909 -18.03682 -23.99815 1.000 11.52030 93 ARG A O 1
ATOM 1589 N N . LEU A 1 97 ? -5.76879 -20.21179 -24.43184 1.000 12.75989 94 LEU A N 1
ATOM 1590 C CA . LEU A 1 97 ? -4.55413 -20.28307 -23.61933 1.000 13.16541 94 LEU A CA 1
ATOM 1591 C C . LEU A 1 97 ? -4.83204 -19.91848 -22.16930 1.000 12.05634 94 LEU A C 1
ATOM 1592 O O . LEU A 1 97 ? -3.99018 -19.33054 -21.48792 1.000 12.75190 94 LEU A O 1
ATOM 1608 N N . ILE A 1 98 ? -6.01002 -20.27900 -21.67369 1.000 11.75147 95 ILE A N 1
ATOM 1609 C CA . ILE A 1 98 ? -6.35988 -19.93520 -20.29990 1.000 11.69834 95 ILE A CA 1
ATOM 1610 C C . ILE A 1 98 ? -5.41222 -20.53947 -19.27682 1.000 11.65727 95 ILE A C 1
ATOM 1611 O O . ILE A 1 98 ? -5.02220 -19.83634 -18.34124 1.000 11.77085 95 ILE A O 1
ATOM 1627 N N . PRO A 1 99 ? -5.01894 -21.81284 -19.35689 1.000 13.03041 96 PRO A N 1
ATOM 1628 C CA . PRO A 1 99 ? -4.10747 -22.32623 -18.31972 1.000 14.50601 96 PRO A CA 1
ATOM 1629 C C . PRO A 1 99 ? -2.81619 -21.53441 -18.20624 1.000 13.86266 96 PRO A C 1
ATOM 1630 O O . PRO A 1 99 ? -2.36871 -21.25362 -17.09011 1.000 14.56719 96 PRO A O 1
ATOM 1641 N N . GLN A 1 100 ? -2.19447 -21.18200 -19.33476 1.000 13.77094 97 GLN A N 1
ATOM 1642 C CA . GLN A 1 100 ? -0.97260 -20.39128 -19.29005 1.000 14.80750 97 GLN A CA 1
ATOM 1643 C C . GLN A 1 100 ? -1.24396 -19.01815 -18.70435 1.000 13.29899 97 GLN A C 1
ATOM 1644 O O . GLN A 1 100 ? -0.46961 -18.51607 -17.88066 1.000 13.76331 97 GLN A O 1
ATOM 1658 N N . LYS A 1 101 ? -2.35600 -18.40523 -19.10409 1.000 11.98655 98 LYS A N 1
ATOM 1659 C CA . LYS A 1 101 ? -2.70112 -17.08540 -18.61044 1.000 11.35484 98 LYS A CA 1
ATOM 1660 C C . LYS A 1 101 ? -2.95628 -17.09456 -17.10684 1.000 10.98814 98 LYS A C 1
ATOM 1661 O O . LYS A 1 101 ? -2.43412 -16.24032 -16.37946 1.000 11.37834 98 LYS A O 1
ATOM 1680 N N . LEU A 1 102 ? -3.69961 -18.08290 -16.60769 1.000 11.21872 99 LEU A N 1
ATOM 1681 C CA . LEU A 1 102 ? -3.92518 -18.16035 -15.16703 1.000 12.05817 99 LEU A CA 1
ATOM 1682 C C . LEU A 1 102 ? -2.62399 -18.40174 -14.40851 1.000 12.36875 99 LEU A C 1
ATOM 1683 O O . LEU A 1 102 ? -2.44145 -17.87337 -13.31134 1.000 13.08089 99 LEU A O 1
ATOM 1699 N N . SER A 1 103 ? -1.69558 -19.16461 -14.98081 1.000 13.07345 100 SER A N 1
ATOM 1700 C CA . SER A 1 103 ? -0.42576 -19.39268 -14.30494 1.000 14.41287 100 SER A CA 1
ATOM 1701 C C . SER A 1 103 ? 0.37320 -18.09716 -14.16280 1.000 14.06783 100 SER A C 1
ATOM 1702 O O . SER A 1 103 ? 1.06545 -17.90069 -13.15782 1.000 15.58573 100 SER A O 1
ATOM 1710 N N . ARG A 1 104 ? 0.25392 -17.18799 -15.13498 1.000 12.66390 101 ARG A N 1
ATOM 1711 C CA . ARG A 1 104 ? 0.91404 -15.89244 -15.03730 1.000 12.10258 101 ARG A CA 1
ATOM 1712 C C . ARG A 1 104 ? 0.31950 -15.07077 -13.91780 1.000 12.00080 101 ARG A C 1
ATOM 1713 O O . ARG A 1 104 ? 1.05371 -14.44701 -13.14299 1.000 12.38415 101 ARG A O 1
ATOM 1734 N N . ILE A 1 105 ? -1.00551 -15.06592 -13.80630 1.000 11.50451 102 ILE A N 1
ATOM 1735 C CA . ILE A 1 105 ? -1.63889 -14.32397 -12.72724 1.000 11.67082 102 ILE A CA 1
ATOM 1736 C C . ILE A 1 105 ? -1.24314 -14.90152 -11.37910 1.000 12.05327 102 ILE A C 1
ATOM 1737 O O . ILE A 1 105 ? -0.93946 -14.15818 -10.44077 1.000 12.34603 102 ILE A O 1
ATOM 1753 N N . ARG A 1 106 ? -1.22906 -16.23139 -11.25668 1.000 12.85392 103 ARG A N 1
ATOM 1754 C CA . ARG A 1 106 ? -0.79030 -16.84936 -10.00800 1.000 14.96628 103 ARG A CA 1
ATOM 1755 C C . ARG A 1 106 ? 0.61164 -16.38746 -9.61420 1.000 13.76369 103 ARG A C 1
ATOM 1756 O O . ARG A 1 106 ? 0.87063 -16.08174 -8.44280 1.000 14.63622 103 ARG A O 1
ATOM 1777 N N . ARG A 1 107 ? 1.52757 -16.32142 -10.58283 1.000 13.26159 104 ARG A N 1
ATOM 1778 C CA . ARG A 1 107 ? 2.90810 -15.93237 -10.29872 1.000 13.39485 104 ARG A CA 1
ATOM 1779 C C . ARG A 1 107 ? 3.03420 -14.50074 -9.80797 1.000 13.26993 104 ARG A C 1
ATOM 1780 O O . ARG A 1 107 ? 3.97915 -14.18859 -9.07844 1.000 14.91939 104 ARG A O 1
ATOM 1801 N N . VAL A 1 108 ? 2.11964 -13.61112 -10.19861 1.000 12.12385 105 VAL A N 1
ATOM 1802 C CA . VAL A 1 108 ? 2.23386 -12.21328 -9.79534 1.000 11.51081 105 VAL A CA 1
ATOM 1803 C C . VAL A 1 108 ? 1.36382 -11.86492 -8.60402 1.000 11.75447 105 VAL A C 1
ATOM 1804 O O . VAL A 1 108 ? 1.38002 -10.71409 -8.17526 1.000 11.85923 105 VAL A O 1
ATOM 1817 N N . GLU A 1 109 ? 0.63003 -12.81893 -8.03499 1.000 12.47193 106 GLU A N 1
ATOM 1818 C CA . GLU A 1 109 ? -0.27793 -12.48496 -6.93902 1.000 14.60265 106 GLU A CA 1
ATOM 1819 C C . GLU A 1 109 ? 0.44034 -11.81578 -5.77885 1.000 13.48550 106 GLU A C 1
ATOM 1820 O O . GLU A 1 109 ? -0.07780 -10.86203 -5.19055 1.000 13.22605 106 GLU A O 1
ATOM 1832 N N . THR A 1 110 ? 1.59326 -12.33557 -5.37970 1.000 13.67924 107 THR A N 1
ATOM 1833 C CA . THR A 1 110 ? 2.28380 -11.73525 -4.24457 1.000 14.00705 107 THR A CA 1
ATOM 1834 C C . THR A 1 110 ? 2.71667 -10.31023 -4.56550 1.000 12.21215 107 THR A C 1
ATOM 1835 O O . THR A 1 110 ? 2.52777 -9.39142 -3.76084 1.000 13.12298 107 THR A O 1
ATOM 1846 N N . PHE A 1 111 ? 3.27146 -10.10598 -5.75463 1.000 11.54574 108 PHE A N 1
ATOM 1847 C CA . PHE A 1 111 ? 3.62727 -8.76359 -6.18853 1.000 10.85206 108 PHE A CA 1
ATOM 1848 C C . PHE A 1 111 ? 2.41454 -7.84368 -6.15929 1.000 10.06381 108 PHE A C 1
ATOM 1849 O O . PHE A 1 111 ? 2.48350 -6.71749 -5.65454 1.000 10.50244 108 PHE A O 1
ATOM 1866 N N . LEU A 1 112 ? 1.28738 -8.29597 -6.70223 1.000 10.04696 109 LEU A N 1
ATOM 1867 C CA . LEU A 1 112 ? 0.12432 -7.41918 -6.72363 1.000 10.59939 109 LEU A CA 1
ATOM 1868 C C . LEU A 1 112 ? -0.29313 -7.02111 -5.31086 1.000 11.00132 109 LEU A C 1
ATOM 1869 O O . LEU A 1 112 ? -0.75904 -5.89958 -5.08800 1.000 11.44157 109 LEU A O 1
ATOM 1885 N N . SER A 1 113 ? -0.13084 -7.92496 -4.33951 1.000 11.56116 110 SER A N 1
ATOM 1886 C CA . SER A 1 113 ? -0.52260 -7.62051 -2.97438 1.000 12.63936 110 SER A CA 1
ATOM 1887 C C . SER A 1 113 ? 0.31430 -6.49958 -2.36696 1.000 12.85199 110 SER A C 1
ATOM 1888 O O . SER A 1 113 ? -0.10273 -5.91686 -1.36339 1.000 13.94821 110 SER A O 1
ATOM 1896 N N . THR A 1 114 ? 1.47878 -6.17556 -2.93222 1.000 12.15133 111 THR A N 1
ATOM 1897 C CA . THR A 1 114 ? 2.28435 -5.06957 -2.42993 1.000 12.36813 111 THR A CA 1
ATOM 1898 C C . THR A 1 114 ? 1.78592 -3.71285 -2.88945 1.000 12.15546 111 THR A C 1
ATOM 1899 O O . THR A 1 114 ? 2.30616 -2.69814 -2.41917 1.000 12.30014 111 THR A O 1
ATOM 1910 N N . LEU A 1 115 ? 0.81419 -3.66564 -3.79327 1.000 11.34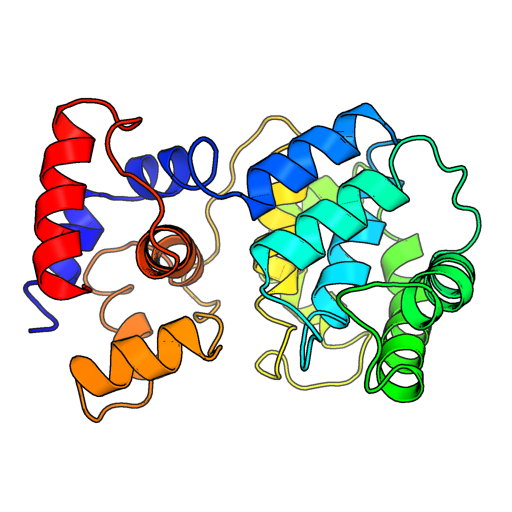487 112 LEU A N 1
ATOM 1911 C CA . LEU A 1 115 ? 0.41257 -2.41218 -4.43902 1.000 11.16974 112 LEU A CA 1
ATOM 1912 C C . LEU A 1 115 ? -0.61256 -1.65894 -3.59339 1.000 11.84829 112 LEU A C 1
ATOM 1913 O O . LEU A 1 115 ? -1.79776 -1.55687 -3.92307 1.000 13.06002 112 LEU A O 1
ATOM 1929 N N . THR A 1 116 ? -0.11335 -1.12243 -2.48436 1.000 12.41702 113 THR A N 1
ATOM 1930 C CA . THR A 1 116 ? -0.81907 -0.09846 -1.73773 1.000 13.01549 113 THR A CA 1
ATOM 1931 C C . THR A 1 116 ? -0.81117 1.20339 -2.54044 1.000 12.80843 113 THR A C 1
ATOM 1932 O O . THR A 1 116 ? -0.09183 1.34882 -3.53230 1.000 12.12906 113 THR A O 1
ATOM 1943 N N . GLU A 1 117 ? -1.60349 2.17962 -2.09745 1.000 13.88418 114 GLU A N 1
ATOM 1944 C CA A GLU A 1 117 ? -1.61830 3.46540 -2.78496 0.535 14.94818 114 GLU A CA 1
ATOM 1945 C CA B GLU A 1 117 ? -1.61799 3.46623 -2.78496 0.465 15.09995 114 GLU A CA 1
ATOM 1946 C C . GLU A 1 117 ? -0.21792 4.06437 -2.86024 1.000 14.02547 114 GLU A C 1
ATOM 1947 O O . GLU A 1 117 ? 0.19558 4.58236 -3.91044 1.000 13.71700 114 GLU A O 1
ATOM 1968 N N . GLU A 1 118 ? 0.52387 4.02333 -1.74403 1.000 13.84821 115 GLU A N 1
ATOM 1969 C CA . GLU A 1 118 ? 1.85170 4.61694 -1.74193 1.000 14.61423 115 GLU A CA 1
ATOM 1970 C C . GLU A 1 118 ? 2.79489 3.85223 -2.65406 1.000 12.42823 115 GLU A C 1
ATOM 1971 O O . GLU A 1 118 ? 3.63452 4.45816 -3.32920 1.000 12.51960 115 GLU A O 1
ATOM 1983 N N . ARG A 1 119 ? 2.72341 2.52098 -2.63861 1.000 11.81275 116 ARG A N 1
ATOM 1984 C CA . ARG A 1 119 ? 3.61678 1.75492 -3.49964 1.000 11.92576 116 ARG A CA 1
ATOM 1985 C C . ARG A 1 119 ? 3.31654 2.04212 -4.96755 1.000 11.12526 116 ARG A C 1
ATOM 1986 O O . ARG A 1 119 ? 4.23147 2.10900 -5.80038 1.000 10.72926 116 ARG A O 1
ATOM 2007 N N . ILE A 1 120 ? 2.03660 2.20499 -5.30405 1.000 10.67180 117 ILE A N 1
ATOM 2008 C CA . ILE A 1 120 ? 1.65198 2.60595 -6.65851 1.000 10.75177 117 ILE A CA 1
ATOM 2009 C C . ILE A 1 120 ? 2.26741 3.95929 -7.01346 1.000 11.06477 117 ILE A C 1
ATOM 2010 O O . ILE A 1 120 ? 2.84068 4.13800 -8.09739 1.000 11.33071 117 ILE A O 1
ATOM 2026 N N . GLU A 1 121 ? 2.18822 4.92502 -6.08961 1.000 11.66043 118 GLU A N 1
ATOM 2027 C CA . GLU A 1 121 ? 2.81571 6.22433 -6.32184 1.000 13.17632 118 GLU A CA 1
ATOM 2028 C C . GLU A 1 121 ? 4.30920 6.08177 -6.55864 1.000 12.74966 118 GLU A C 1
ATOM 2029 O O . GLU A 1 121 ? 4.87424 6.71904 -7.45972 1.000 13.43657 118 GLU A O 1
ATOM 2041 N N . GLU A 1 122 ? 4.97221 5.26438 -5.74297 1.000 12.76672 119 GLU A N 1
ATOM 2042 C CA . GLU A 1 122 ? 6.40885 5.08857 -5.90304 1.000 13.36591 119 GLU A CA 1
ATOM 2043 C C . GLU A 1 122 ? 6.74103 4.46861 -7.24954 1.000 12.13695 119 GLU A C 1
ATOM 2044 O O . GLU A 1 122 ? 7.66979 4.90984 -7.93552 1.000 12.52660 119 GLU A O 1
ATOM 2056 N N . TYR A 1 123 ? 5.98926 3.45125 -7.65831 1.000 10.89529 120 TYR A N 1
ATOM 2057 C CA . TYR A 1 123 ? 6.25694 2.84574 -8.94893 1.000 11.07650 120 TYR A CA 1
ATOM 2058 C C . TYR A 1 123 ? 5.95896 3.79668 -10.09584 1.000 10.74011 120 TYR A C 1
ATOM 2059 O O . TYR A 1 123 ? 6.65706 3.75877 -11.10780 1.000 11.19388 120 TYR A O 1
ATOM 2077 N N . TYR A 1 124 ? 4.94125 4.65073 -9.97779 1.000 10.45490 121 TYR A N 1
ATOM 2078 C CA . TYR A 1 124 ? 4.68015 5.59925 -11.05328 1.000 10.58271 121 TYR A CA 1
ATOM 2079 C C . TYR A 1 124 ? 5.81873 6.59543 -11.19828 1.000 11.70945 121 TYR A C 1
ATOM 2080 O O . TYR A 1 124 ? 6.10892 7.04100 -12.31945 1.000 11.88101 121 TYR A O 1
ATOM 2098 N N . GLY A 1 125 ? 6.48842 6.93684 -10.09010 1.000 13.05424 122 GLY A N 1
ATOM 2099 C CA . GLY A 1 125 ? 7.68271 7.76361 -10.15315 1.000 14.24700 122 GLY A CA 1
ATOM 2100 C C . GLY A 1 125 ? 8.94835 7.04283 -10.55584 1.000 14.52902 122 GLY A C 1
ATOM 2101 O O . GLY A 1 125 ? 9.97672 7.69813 -10.73409 1.000 17.18122 122 GLY A O 1
ATOM 2105 N N . ASP A 1 126 ? 8.92928 5.71917 -10.67283 1.000 13.28467 123 ASP A N 1
ATOM 2106 C CA . ASP A 1 126 ? 10.10344 4.93356 -11.08192 1.000 14.14890 123 ASP A CA 1
ATOM 2107 C C . ASP A 1 126 ? 9.59090 3.71445 -11.84234 1.000 12.08113 123 ASP A C 1
ATOM 2108 O O . ASP A 1 126 ? 9.64447 2.58575 -11.37610 1.000 11.88745 123 ASP A O 1
ATOM 2117 N N . MET A 1 127 ? 9.06579 3.95194 -13.04392 1.000 10.79827 124 MET A N 1
ATOM 2118 C CA . MET A 1 127 ? 8.50010 2.85408 -13.81006 1.000 10.24167 124 MET A CA 1
ATOM 2119 C C . MET A 1 127 ? 9.55981 1.86247 -14.26945 1.000 10.72232 124 MET A C 1
ATOM 2120 O O . MET A 1 127 ? 9.22973 0.71190 -14.54731 1.000 11.16437 124 MET A O 1
ATOM 2134 N N . SER A 1 128 ? 10.82378 2.26315 -14.33217 1.000 11.80328 125 SER A N 1
ATOM 2135 C CA . SER A 1 128 ? 11.86746 1.28052 -14.61206 1.000 13.52599 125 SER A CA 1
ATOM 2136 C C . SER A 1 128 ? 11.98192 0.26042 -13.48723 1.000 13.38765 125 SER A C 1
ATOM 2137 O O . SER A 1 128 ? 12.29427 -0.90230 -13.74467 1.000 14.43784 125 SER A O 1
ATOM 2145 N N . SER A 1 129 ? 11.72105 0.66845 -12.24111 1.000 11.71292 126 SER A N 1
ATOM 2146 C CA A SER A 1 129 ? 11.68312 -0.28961 -11.14313 0.483 11.78391 126 SER A CA 1
ATOM 2147 C CA B SER A 1 129 ? 11.68539 -0.29858 -11.14673 0.517 12.20057 126 SER A CA 1
ATOM 2148 C C . SER A 1 129 ? 10.47232 -1.20721 -11.26631 1.000 11.13405 126 SER A C 1
ATOM 2149 O O . SER A 1 129 ? 10.57771 -2.42157 -11.06527 1.000 11.94608 126 SER A O 1
ATOM 2164 N N . LEU A 1 130 ? 9.31262 -0.64265 -11.60729 1.000 10.48326 127 LEU A N 1
ATOM 2165 C CA . LEU A 1 130 ? 8.11664 -1.45232 -11.80023 1.000 10.26077 127 LEU A CA 1
ATOM 2166 C C . LEU A 1 130 ? 8.34585 -2.51777 -12.85654 1.000 10.45687 127 LEU A C 1
ATOM 2167 O O . LEU A 1 130 ? 7.94865 -3.67286 -12.67652 1.000 10.33226 127 LEU A O 1
ATOM 2183 N N . TRP A 1 131 ? 8.98376 -2.13989 -13.97005 1.000 10.37066 128 TRP A N 1
ATOM 2184 C CA . TRP A 1 131 ? 9.22808 -3.06111 -15.07067 1.000 10.19386 128 TRP A CA 1
ATOM 2185 C C . TRP A 1 131 ? 9.91936 -4.32208 -14.57534 1.000 10.46921 128 TRP A C 1
ATOM 2186 O O . TRP A 1 131 ? 9.51590 -5.44339 -14.89737 1.000 10.71372 128 TRP A O 1
ATOM 2207 N N . GLY A 1 132 ? 10.99033 -4.14751 -13.80320 1.000 11.18983 129 GLY A N 1
ATOM 2208 C CA . GLY A 1 132 ? 11.69240 -5.29133 -13.24785 1.000 12.30211 129 GLY A CA 1
ATOM 2209 C C . GLY A 1 132 ? 10.90242 -6.05578 -12.20339 1.000 11.73341 129 GLY A C 1
ATOM 2210 O O . GLY A 1 132 ? 10.97817 -7.28073 -12.15021 1.000 12.46098 129 GLY A O 1
ATOM 2214 N N . SER A 1 133 ? 10.14292 -5.36405 -11.35067 1.000 11.36800 130 SER A N 1
ATOM 2215 C CA . SER A 1 133 ? 9.34603 -6.09085 -10.36379 1.000 11.70560 130 SER A CA 1
ATOM 2216 C C . SER A 1 133 ? 8.36531 -7.03357 -11.04144 1.000 11.17948 130 SER A C 1
ATOM 2217 O O . SER A 1 133 ? 8.18634 -8.17975 -10.61041 1.000 11.48638 130 SER A O 1
ATOM 2225 N N . ILE A 1 134 ? 7.72590 -6.57622 -12.11378 1.000 10.35188 131 ILE A N 1
ATOM 2226 C CA . ILE A 1 134 ? 6.78055 -7.41814 -12.83813 1.000 10.54953 131 ILE A CA 1
ATOM 2227 C C . ILE A 1 134 ? 7.49634 -8.57206 -13.51533 1.000 10.46288 131 ILE A C 1
ATOM 2228 O O . ILE A 1 134 ? 7.10030 -9.73635 -13.38364 1.000 11.31167 131 ILE A O 1
ATOM 2244 N N . ALA A 1 135 ? 8.56653 -8.26915 -14.24187 1.000 10.71303 132 ALA A N 1
ATOM 2245 C CA . ALA A 1 135 ? 9.25304 -9.32238 -14.97427 1.000 11.45394 132 ALA A CA 1
ATOM 2246 C C . ALA A 1 135 ? 9.79148 -10.37687 -14.01515 1.000 11.50073 132 ALA A C 1
ATOM 2247 O O . ALA A 1 135 ? 9.71761 -11.57758 -14.29157 1.000 12.41988 132 ALA A O 1
ATOM 2254 N N . ARG A 1 136 ? 10.34046 -9.95032 -12.87626 1.000 11.42392 133 ARG A N 1
ATOM 2255 C CA A ARG A 1 136 ? 10.92844 -10.90621 -11.94302 0.514 11.78191 133 ARG A CA 1
ATOM 2256 C CA B ARG A 1 136 ? 10.93651 -10.89296 -11.93297 0.486 11.97141 133 ARG A CA 1
ATOM 2257 C C . ARG A 1 136 ? 9.87037 -11.70231 -11.20455 1.000 12.26306 133 ARG A C 1
ATOM 2258 O O . ARG A 1 136 ? 10.11141 -12.85932 -10.85724 1.000 13.58940 133 ARG A O 1
ATOM 2299 N N . ALA A 1 137 ? 8.69509 -11.11987 -10.96824 1.000 12.09319 134 ALA A N 1
ATOM 2300 C CA . ALA A 1 137 ? 7.60619 -11.88271 -10.37152 1.000 13.39000 134 ALA A CA 1
ATOM 2301 C C . ALA A 1 137 ? 7.15742 -12.99103 -11.31297 1.000 13.47581 134 ALA A C 1
ATOM 2302 O O . ALA A 1 137 ? 6.90446 -14.11937 -10.88074 1.000 15.63669 134 ALA A O 1
ATOM 2309 N N . LEU A 1 138 ? 7.07236 -12.69579 -12.60827 1.000 13.06774 135 LEU A N 1
ATOM 2310 C CA . LEU A 1 138 ? 6.74813 -13.72225 -13.59233 1.000 13.41246 135 LEU A CA 1
ATOM 2311 C C . LEU A 1 138 ? 7.91151 -14.66388 -13.82962 1.000 14.21410 135 LEU A C 1
ATOM 2312 O O . LEU A 1 138 ? 7.69697 -15.80877 -14.25753 1.000 15.21907 135 LEU A O 1
ATOM 2328 N N . GLY A 1 139 ? 9.13271 -14.18772 -13.61803 1.000 13.75058 136 GLY A N 1
ATOM 2329 C CA . GLY A 1 139 ? 10.30863 -14.95622 -13.96289 1.000 14.41331 136 GLY A CA 1
ATOM 2330 C C . GLY A 1 139 ? 10.53356 -15.05189 -15.45068 1.000 14.48527 136 GLY A C 1
ATOM 2331 O O . GLY A 1 139 ? 10.88932 -16.12744 -15.93954 1.000 15.68911 136 GLY A O 1
ATOM 2335 N N . VAL A 1 140 ? 10.35199 -13.94576 -16.18012 1.000 13.79397 137 VAL A N 1
ATOM 2336 C CA . VAL A 1 140 ? 10.48296 -13.89791 -17.63167 1.000 14.02965 137 VAL A CA 1
ATOM 2337 C C . VAL A 1 140 ? 11.33495 -12.69384 -18.01195 1.000 14.80534 137 VAL A C 1
ATOM 2338 O O . VAL A 1 140 ? 11.58063 -11.78656 -17.21116 1.000 14.69841 137 VAL A O 1
ATOM 2351 N N . ASP A 1 141 ? 11.75930 -12.68188 -19.26761 1.000 16.16386 138 ASP A N 1
ATOM 2352 C CA . ASP A 1 141 ? 12.52151 -11.55429 -19.77044 1.000 17.58994 138 ASP A CA 1
ATOM 2353 C C . ASP A 1 141 ? 11.67701 -10.28385 -19.75551 1.000 16.67566 138 ASP A C 1
ATOM 2354 O O . ASP A 1 141 ? 10.49125 -10.29745 -20.11011 1.000 16.44473 138 ASP A O 1
ATOM 2363 N N . LYS A 1 142 ? 12.31420 -9.17703 -19.35410 1.000 16.36202 139 LYS A N 1
ATOM 2364 C CA . LYS A 1 142 ? 11.67757 -7.86054 -19.36191 1.000 16.63393 139 LYS A CA 1
ATOM 2365 C C . LYS A 1 142 ? 11.04592 -7.52495 -20.70808 1.000 14.70427 139 LYS A C 1
ATOM 2366 O O . LYS A 1 142 ? 10.10317 -6.72807 -20.76203 1.000 14.83609 139 LYS A O 1
ATOM 2385 N N . GLU A 1 143 ? 11.56189 -8.07635 -21.81049 1.000 14.93546 140 GLU A N 1
ATOM 2386 C CA . GLU A 1 143 ? 11.07020 -7.72149 -23.13907 1.000 16.47898 140 GLU A CA 1
ATOM 2387 C C . GLU A 1 143 ? 10.10835 -8.75252 -23.73920 1.000 15.67120 140 GLU A C 1
ATOM 2388 O O . GLU A 1 143 ? 9.66696 -8.57864 -24.88010 1.000 16.48586 140 GLU A O 1
ATOM 2400 N N . SER A 1 144 ? 9.73640 -9.79330 -22.99681 1.000 14.52323 141 SER A N 1
ATOM 2401 C CA . SER A 1 144 ? 8.81313 -10.78916 -23.52799 1.000 15.04263 141 SER A CA 1
ATOM 2402 C C . SER A 1 144 ? 7.39719 -10.22205 -23.64707 1.000 14.17905 141 SER A C 1
ATOM 2403 O O . SER A 1 144 ? 7.03326 -9.22160 -23.02149 1.000 13.80962 141 SER A O 1
ATOM 2411 N N . LYS A 1 145 ? 6.59557 -10.89051 -24.46361 1.000 15.35007 142 LYS A N 1
ATOM 2412 C CA . LYS A 1 145 ? 5.28761 -10.37500 -24.85150 1.000 15.78864 142 LYS A CA 1
ATOM 2413 C C . LYS A 1 145 ? 4.41619 -10.09790 -23.62773 1.000 14.54593 142 LYS A C 1
ATOM 2414 O O . LYS A 1 145 ? 4.26457 -10.96226 -22.76324 1.000 16.49240 142 LYS A O 1
ATOM 2433 N N . THR A 1 146 ? 3.85722 -8.87705 -23.57419 1.000 12.96738 143 THR A N 1
ATOM 2434 C CA . THR A 1 146 ? 2.96382 -8.31016 -22.55350 1.000 11.56484 143 THR A CA 1
ATOM 2435 C C . THR A 1 146 ?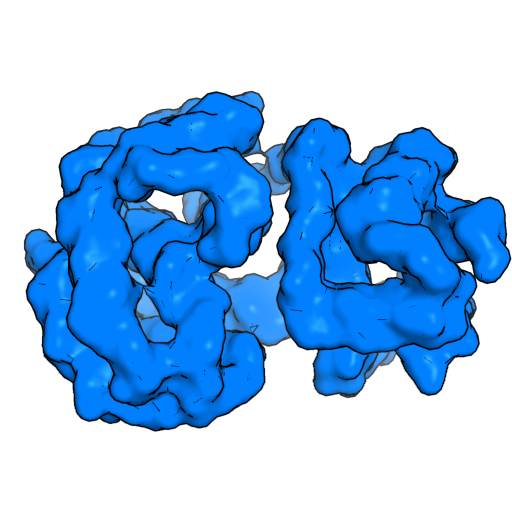 3.66984 -7.58754 -21.41524 1.000 10.52390 143 THR A C 1
ATOM 2436 O O . THR A 1 146 ? 3.00335 -6.83485 -20.71128 1.000 10.59120 143 THR A O 1
ATOM 2447 N N . VAL A 1 147 ? 4.96022 -7.80473 -21.18316 1.000 11.17954 144 VAL A N 1
ATOM 2448 C CA . VAL A 1 147 ? 5.57815 -7.19490 -20.00699 1.000 11.00921 144 VAL A CA 1
ATOM 2449 C C . VAL A 1 147 ? 5.68052 -5.68605 -20.17019 1.000 10.11465 144 VAL A C 1
ATOM 2450 O O . VAL A 1 147 ? 5.27034 -4.92004 -19.28845 1.000 9.79965 144 VAL A O 1
ATOM 2463 N N . VAL A 1 148 ? 6.21377 -5.22642 -21.29028 1.000 10.00662 145 VAL A N 1
ATOM 2464 C CA A VAL A 1 148 ? 6.26096 -3.79455 -21.54147 0.670 10.10287 145 VAL A CA 1
ATOM 2465 C CA B VAL A 1 148 ? 6.26006 -3.78287 -21.47004 0.330 10.43279 145 VAL A CA 1
ATOM 2466 C C . VAL A 1 148 ? 4.85403 -3.21375 -21.58942 1.000 9.82008 145 VAL A C 1
ATOM 2467 O O . VAL A 1 148 ? 4.59973 -2.10993 -21.10427 1.000 10.70569 145 VAL A O 1
ATOM 2492 N N . PHE A 1 149 ? 3.91272 -3.95020 -22.19092 1.000 9.55220 146 PHE A N 1
ATOM 2493 C CA . PHE A 1 149 ? 2.52451 -3.49163 -22.25001 1.000 9.42514 146 PHE A CA 1
ATOM 2494 C C . PHE A 1 149 ? 1.95163 -3.26888 -20.85499 1.000 8.91190 146 PHE A C 1
ATOM 2495 O O . PHE A 1 149 ? 1.22213 -2.30141 -20.61826 1.000 9.44745 146 PHE A O 1
ATOM 2512 N N . SER A 1 150 ? 2.28775 -4.14077 -19.90833 1.000 8.52991 147 SER A N 1
ATOM 2513 C CA . SER A 1 150 ? 1.78273 -3.97120 -18.55194 1.000 8.96569 147 SER A CA 1
ATOM 2514 C C . SER A 1 150 ? 2.30960 -2.69880 -17.90518 1.000 8.53554 147 SER A C 1
ATOM 2515 O O . SER A 1 150 ? 1.59710 -2.09202 -17.10545 1.000 9.02852 147 SER A O 1
ATOM 2523 N N . VAL A 1 151 ? 3.54249 -2.28520 -18.21334 1.000 9.04273 148 VAL A N 1
ATOM 2524 C CA . VAL A 1 151 ? 4.02622 -0.99670 -17.71967 1.000 9.44201 148 VAL A CA 1
ATOM 2525 C C . VAL A 1 151 ? 3.25191 0.14358 -18.36603 1.000 9.34746 148 VAL A C 1
ATOM 2526 O O . VAL A 1 151 ? 2.85562 1.10702 -17.69145 1.000 9.56783 148 VAL A O 1
ATOM 2539 N N . LYS A 1 152 ? 3.03290 0.06295 -19.68029 1.000 9.46699 149 LYS A N 1
ATOM 2540 C CA . LYS A 1 152 ? 2.22019 1.06839 -20.35027 1.000 10.10418 149 LYS A CA 1
ATOM 2541 C C . LYS A 1 152 ? 0.85546 1.19929 -19.68441 1.000 8.95558 149 LYS A C 1
ATOM 2542 O O . LYS A 1 152 ? 0.41181 2.30819 -19.35910 1.000 9.36151 149 LYS A O 1
ATOM 2561 N N . MET A 1 153 ? 0.17009 0.07439 -19.48531 1.000 8.23271 150 MET A N 1
ATOM 2562 C CA . MET A 1 153 ? -1.16926 0.13838 -18.92103 1.000 8.08498 150 MET A CA 1
ATOM 2563 C C . MET A 1 153 ? -1.15102 0.58347 -17.46459 1.000 8.20370 150 MET A C 1
ATOM 2564 O O . MET A 1 153 ? -2.06647 1.29402 -17.01760 1.000 8.59061 150 MET A O 1
ATOM 2578 N N . PHE A 1 154 ? -0.13685 0.16670 -16.69721 1.000 8.44470 151 PHE A N 1
ATOM 2579 C CA . PHE A 1 154 ? 0.03237 0.72252 -15.36385 1.000 9.11147 151 PHE A CA 1
ATOM 2580 C C . PHE A 1 154 ? 0.09270 2.24087 -15.40550 1.000 8.96251 151 PHE A C 1
ATOM 2581 O O . PHE A 1 154 ? -0.51443 2.91253 -14.56956 1.000 9.72692 151 PHE A O 1
ATOM 2598 N N . GLY A 1 155 ? 0.83934 2.80125 -16.35551 1.000 9.12163 152 GLY A N 1
ATOM 2599 C CA . GLY A 1 155 ? 0.94852 4.24564 -16.43246 1.000 9.72437 152 GLY A CA 1
ATOM 2600 C C . GLY A 1 155 ? -0.37371 4.92626 -16.71682 1.000 10.06240 152 GLY A C 1
ATOM 2601 O O . GLY A 1 155 ? -0.60931 6.04398 -16.24019 1.000 10.87559 152 GLY A O 1
ATOM 2605 N N . TYR A 1 156 ? -1.23559 4.28419 -17.50863 1.000 9.22732 153 TYR A N 1
ATOM 2606 C CA . TYR A 1 156 ? -2.59386 4.80237 -17.68758 1.000 9.57141 153 TYR A CA 1
ATOM 2607 C C . TYR A 1 156 ? -3.36529 4.75128 -16.37375 1.000 9.32232 153 TYR A C 1
ATOM 2608 O O . TYR A 1 156 ? -4.00820 5.72541 -15.96936 1.000 10.32117 153 TYR A O 1
ATOM 2626 N N . ALA A 1 157 ? -3.34363 3.59754 -15.70491 1.000 9.36645 154 ALA A N 1
ATOM 2627 C CA . ALA A 1 157 ? -4.11682 3.41069 -14.48189 1.000 9.71062 154 ALA A CA 1
ATOM 2628 C C . ALA A 1 157 ? -3.64369 4.34695 -13.38015 1.000 10.13191 154 ALA A C 1
ATOM 2629 O O . ALA A 1 157 ? -4.45698 4.94218 -12.66524 1.000 10.51271 154 ALA A O 1
ATOM 2636 N N . ALA A 1 158 ? -2.33332 4.47968 -13.22792 1.000 10.53363 155 ALA A N 1
ATOM 2637 C CA . ALA A 1 158 ? -1.77783 5.34025 -12.18911 1.000 10.81919 155 ALA A CA 1
ATOM 2638 C C . ALA A 1 158 ? -2.11859 6.79999 -12.44905 1.000 11.17672 155 ALA A C 1
ATOM 2639 O O . ALA A 1 158 ? -2.46191 7.53157 -11.51703 1.000 11.94917 155 ALA A O 1
ATOM 2646 N N . ARG A 1 159 ? -2.04456 7.23653 -13.70796 1.000 11.19349 156 ARG A N 1
ATOM 2647 C CA A ARG A 1 159 ? -2.45668 8.59315 -14.05146 0.635 12.74530 156 ARG A CA 1
ATOM 2648 C CA B ARG A 1 159 ? -2.45394 8.59315 -14.03785 0.365 11.97056 156 ARG A CA 1
ATOM 2649 C C . ARG A 1 159 ? -3.88483 8.84265 -13.59488 1.000 12.04659 156 ARG A C 1
ATOM 2650 O O . ARG A 1 159 ? -4.19230 9.90119 -13.03866 1.000 13.65048 156 ARG A O 1
ATOM 2687 N N . ILE A 1 160 ? -4.76722 7.86900 -13.81960 1.000 11.24529 157 ILE A N 1
ATOM 2688 C CA . ILE A 1 160 ? -6.17020 8.01266 -13.45656 1.000 12.10982 157 ILE A CA 1
ATOM 2689 C C . ILE A 1 160 ? -6.34855 8.08962 -11.93909 1.000 13.56841 157 ILE A C 1
ATOM 2690 O O . ILE A 1 160 ? -7.08426 8.95376 -11.43565 1.000 16.32625 157 ILE A O 1
ATOM 2706 N N . VAL A 1 161 ? -5.68386 7.19503 -11.18867 1.000 13.40239 158 VAL A N 1
ATOM 2707 C CA A VAL A 1 161 ? -5.96871 7.20302 -9.76270 0.503 14.20129 158 VAL A CA 1
ATOM 2708 C CA B VAL A 1 161 ? -5.83464 7.09831 -9.72794 0.497 14.16967 158 VAL A CA 1
ATOM 2709 C C . VAL A 1 161 ? -5.18394 8.27526 -9.01927 1.000 14.53117 158 VAL A C 1
ATOM 2710 O O . VAL A 1 161 ? -5.64145 8.71440 -7.96412 1.000 15.99505 158 VAL A O 1
ATOM 2735 N N . LEU A 1 162 ? -4.03241 8.72047 -9.52204 1.000 13.73984 159 LEU A N 1
ATOM 2736 C CA . LEU A 1 162 ? -3.22086 9.69631 -8.80997 1.000 13.95357 159 LEU A CA 1
ATOM 2737 C C . LEU A 1 162 ? -3.44394 11.11367 -9.29848 1.000 14.82745 159 LEU A C 1
ATOM 2738 O O . LEU A 1 162 ? -3.00800 12.05653 -8.63453 1.000 16.75920 159 LEU A O 1
ATOM 2754 N N . SER A 1 163 ? -4.11227 11.27556 -10.43459 1.000 15.54868 160 SER A N 1
ATOM 2755 C CA . SER A 1 163 ? -4.44302 12.55765 -11.04009 1.000 17.36588 160 SER A CA 1
ATOM 2756 C C . SER A 1 163 ? -3.21463 13.31686 -11.52225 1.000 17.45823 160 SER A C 1
ATOM 2757 O O . SER A 1 163 ? -3.31132 14.49385 -11.86888 1.000 20.42054 160 SER A O 1
ATOM 2765 N N . THR A 1 164 ? -2.07401 12.64239 -11.62195 1.000 15.53516 161 THR A N 1
ATOM 2766 C CA A THR A 1 164 ? -0.81264 13.22818 -12.03438 0.326 15.38254 161 THR A CA 1
ATOM 2767 C CA B THR A 1 164 ? -0.84264 13.26242 -12.07443 0.674 15.57659 161 THR A CA 1
ATOM 2768 C C . THR A 1 164 ? -0.28491 12.44990 -13.22925 1.000 14.12858 161 THR A C 1
ATOM 2769 O O . THR A 1 164 ? -0.62184 11.28414 -13.42074 1.000 14.06387 161 THR A O 1
ATOM 2790 N N . PHE A 1 165 ? 0.56978 13.09543 -14.01371 1.000 13.95386 162 PHE A N 1
ATOM 2791 C CA . PHE A 1 165 ? 1.13522 12.50089 -15.21798 1.000 14.04656 162 PHE A CA 1
ATOM 2792 C C . PHE A 1 165 ? 2.64874 12.45821 -15.11999 1.000 13.90289 162 PHE A C 1
ATOM 2793 O O . PHE A 1 165 ? 3.28183 13.50339 -14.95100 1.000 17.08058 162 PHE A O 1
ATOM 2810 N N . ASN A 1 166 ? 3.22128 11.26262 -15.24553 1.000 11.13505 163 ASN A N 1
ATOM 2811 C CA A ASN A 1 166 ? 4.66481 11.05288 -15.27562 0.529 10.33016 163 ASN A CA 1
ATOM 2812 C CA B ASN A 1 166 ? 4.65650 11.07587 -15.28507 0.471 10.31569 163 ASN A CA 1
ATOM 2813 C C . ASN A 1 166 ? 4.99678 10.41370 -16.60620 1.000 9.38883 163 ASN A C 1
ATOM 2814 O O . ASN A 1 166 ? 4.50336 9.31011 -16.87800 1.000 10.35827 163 ASN A O 1
ATOM 2835 N N . PRO A 1 167 ? 5.80483 11.03373 -17.45576 1.000 9.96120 164 PRO A N 1
ATOM 2836 C CA . PRO A 1 167 ? 6.13223 10.39485 -18.72624 1.000 10.00459 164 PRO A CA 1
ATOM 2837 C C . PRO A 1 167 ? 6.84456 9.06410 -18.52583 1.000 9.14905 164 PRO A C 1
ATOM 2838 O O . PRO A 1 167 ? 7.58573 8.86108 -17.56597 1.000 10.30892 164 PRO A O 1
ATOM 2849 N N . TYR A 1 168 ? 6.64105 8.17024 -19.48548 1.000 8.97211 165 TYR A N 1
ATOM 2850 C CA . TYR A 1 168 ? 7.30951 6.88480 -19.49219 1.000 9.27210 165 TYR A CA 1
ATOM 2851 C C . TYR A 1 168 ? 8.81341 7.07186 -19.68756 1.000 9.17567 165 TYR A C 1
ATOM 2852 O O . TYR A 1 168 ? 9.24914 8.00340 -20.36879 1.000 9.68343 165 TYR A O 1
ATOM 2870 N N . PRO A 1 169 ? 9.62408 6.18023 -19.12342 1.000 10.61081 166 PRO A N 1
ATOM 2871 C CA . PRO A 1 169 ? 11.06866 6.24611 -19.36593 1.000 11.32657 166 PRO A CA 1
ATOM 2872 C C . PRO A 1 169 ? 11.40205 6.01273 -20.82788 1.000 10.58586 166 PRO A C 1
ATOM 2873 O O . PRO A 1 169 ? 10.77697 5.21377 -21.51076 1.000 10.54462 166 PRO A O 1
ATOM 2884 N N . MET A 1 170 ? 12.46766 6.66880 -21.27945 1.000 10.52639 167 MET A N 1
ATOM 2885 C CA . MET A 1 170 ? 12.94656 6.50346 -22.64690 1.000 10.96811 167 MET A CA 1
ATOM 2886 C C . MET A 1 170 ? 13.38877 5.07265 -22.92689 1.000 10.67592 167 MET A C 1
ATOM 2887 O O . MET A 1 170 ? 13.33644 4.62301 -24.07414 1.000 11.60928 167 MET A O 1
ATOM 2901 N N . GLU A 1 171 ? 13.85412 4.35297 -21.91001 1.000 10.70121 168 GLU A N 1
ATOM 2902 C CA . GLU A 1 171 ? 14.52197 3.08271 -22.12317 1.000 11.45522 168 GLU A CA 1
ATOM 2903 C C . GLU A 1 171 ? 13.56679 1.91406 -22.28024 1.000 11.66888 168 GLU A C 1
ATOM 2904 O O . GLU A 1 171 ? 14.01632 0.82457 -22.64848 1.000 13.19642 168 GLU A O 1
ATOM 2916 N N . ILE A 1 172 ? 12.28116 2.09636 -21.99818 1.000 10.77782 169 ILE A N 1
ATOM 2917 C CA . ILE A 1 172 ? 11.31737 1.01399 -22.16063 1.000 11.17916 169 ILE A CA 1
ATOM 2918 C C . ILE A 1 172 ? 10.90558 1.00019 -23.62757 1.000 11.69796 169 ILE A C 1
ATOM 2919 O O . ILE A 1 172 ? 10.43597 2.01843 -24.15108 1.000 12.05543 169 ILE A O 1
ATOM 2935 N N . PRO A 1 173 ? 11.07859 -0.11216 -24.32986 1.000 12.21533 170 PRO A N 1
ATOM 2936 C CA . PRO A 1 173 ? 10.82185 -0.13103 -25.76980 1.000 13.45740 170 PRO A CA 1
ATOM 2937 C C . PRO A 1 173 ? 9.33062 -0.20793 -26.05676 1.000 13.71815 170 PRO A C 1
ATOM 2938 O O . PRO A 1 173 ? 8.48503 -0.33935 -25.17381 1.000 15.93775 170 PRO A O 1
ATOM 2949 N N . ILE A 1 174 ? 9.01534 -0.12722 -27.33971 1.000 13.59781 171 ILE A N 1
ATOM 2950 C CA A ILE A 1 174 ? 7.61997 -0.22081 -27.76101 0.541 14.45381 171 ILE A CA 1
ATOM 2951 C CA B ILE A 1 174 ? 7.63306 -0.21812 -27.78106 0.459 15.19270 171 ILE A CA 1
ATOM 2952 C C . ILE A 1 174 ? 7.13428 -1.63737 -27.49722 1.000 17.16502 171 ILE A C 1
ATOM 2953 O O . ILE A 1 174 ? 7.93887 -2.54802 -27.28074 1.000 20.41644 171 ILE A O 1
ATOM 2982 N N . PRO A 1 175 ? 5.83687 -1.86937 -27.46154 1.000 18.26392 172 PRO A N 1
ATOM 2983 C CA . PRO A 1 175 ? 5.32143 -3.24649 -27.56184 1.000 20.01660 172 PRO A CA 1
ATOM 2984 C C . PRO A 1 175 ? 5.29012 -3.68389 -29.02754 1.000 22.05843 172 PRO A C 1
ATOM 2985 O O . PRO A 1 175 ? 4.89647 -2.91569 -29.89929 1.000 23.73339 172 PRO A O 1
ATOM 2996 N N . GLU A 1 176 ? 5.69383 -4.93416 -29.29959 1.000 22.27444 173 GLU A N 1
ATOM 2997 C CA . GLU A 1 176 ? 5.81123 -5.45096 -30.67340 1.000 23.07626 173 GLU A CA 1
ATOM 2998 C C . GLU A 1 176 ? 4.61543 -6.33303 -31.03736 1.000 20.72336 173 GLU A C 1
ATOM 2999 O O . GLU A 1 176 ? 4.73645 -7.53161 -31.32087 1.000 21.62751 173 GLU A O 1
ATOM 3011 N N . ASP A 1 177 ? 3.43940 -5.71741 -31.04886 1.000 19.60905 174 ASP A N 1
ATOM 3012 C CA . ASP A 1 177 ? 2.22149 -6.42577 -31.39896 1.000 20.73188 174 ASP A CA 1
ATOM 3013 C C . ASP A 1 177 ? 1.98331 -6.38577 -32.90648 1.000 19.19909 174 ASP A C 1
ATOM 3014 O O . ASP A 1 177 ? 2.77083 -5.82631 -33.66909 1.000 18.33379 174 ASP A O 1
ATOM 3023 N N . SER A 1 178 ? 0.86272 -6.96212 -33.34313 1.000 20.05847 175 SER A N 1
ATOM 3024 C CA . SER A 1 178 ? 0.60046 -7.07327 -34.77262 1.000 20.80795 175 SER A CA 1
ATOM 3025 C C . SER A 1 178 ? 0.53309 -5.69943 -35.43175 1.000 19.92592 175 SER A C 1
ATOM 3026 O O . SER A 1 178 ? 1.09943 -5.49025 -36.50886 1.000 20.51761 175 SER A O 1
ATOM 3030 N N . ARG A 1 179 ? -0.18740 -4.76261 -34.81302 1.000 19.30057 176 ARG A N 1
ATOM 3031 C CA . ARG A 1 179 ? -0.35318 -3.43161 -35.39186 1.000 20.40258 176 ARG A CA 1
ATOM 3032 C C . ARG A 1 179 ? 0.98246 -2.74595 -35.60156 1.000 19.30103 176 ARG A C 1
ATOM 3033 O O . ARG A 1 179 ? 1.22014 -2.17085 -36.65917 1.000 18.52100 176 ARG A O 1
ATOM 3054 N N . ILE A 1 180 ? 1.84615 -2.74711 -34.59047 1.000 18.47465 177 ILE A N 1
ATOM 3055 C CA . ILE A 1 180 ? 3.13141 -2.08108 -34.72971 1.000 17.87150 177 ILE A CA 1
ATOM 3056 C C . ILE A 1 180 ? 4.02355 -2.82305 -35.69320 1.000 17.12282 177 ILE A C 1
ATOM 3057 O O . ILE A 1 180 ? 4.74466 -2.19274 -36.45090 1.000 17.73764 177 ILE A O 1
ATOM 3073 N N . VAL A 1 181 ? 4.05786 -4.15957 -35.63161 1.000 15.78329 178 VAL A N 1
ATOM 3074 C CA . VAL A 1 181 ? 4.95170 -4.89911 -36.52049 1.000 16.96834 178 VAL A CA 1
ATOM 3075 C C . VAL A 1 181 ? 4.53245 -4.69537 -37.97118 1.000 16.42403 178 VAL A C 1
ATOM 3076 O O . VAL A 1 181 ? 5.37108 -4.52010 -38.86348 1.000 18.03156 178 VAL A O 1
ATOM 3089 N N . LYS A 1 182 ? 3.22305 -4.79652 -38.23459 1.000 17.88836 179 LYS A N 1
ATOM 3090 C CA . LYS A 1 182 ? 2.70142 -4.60227 -39.58118 1.000 19.24042 179 LYS A CA 1
ATOM 3091 C C . LYS A 1 182 ? 2.99711 -3.19855 -40.09250 1.000 18.64208 179 LYS A C 1
ATOM 3092 O O . LYS A 1 182 ? 3.44180 -3.03491 -41.23364 1.000 20.14646 179 LYS A O 1
ATOM 3096 N N . LEU A 1 183 ? 2.77746 -2.16190 -39.25640 1.000 18.18744 180 LEU A N 1
ATOM 3097 C CA . LEU A 1 183 ? 3.14338 -0.80898 -39.67286 1.000 17.27217 180 LEU A CA 1
ATOM 3098 C C . LEU A 1 183 ? 4.62346 -0.74934 -39.98085 1.000 18.36625 180 LEU A C 1
ATOM 3099 O O . LEU A 1 183 ? 5.03678 -0.23009 -41.02187 1.000 18.70233 180 LEU A O 1
ATOM 3115 N N . THR A 1 184 ? 5.44275 -1.27365 -39.07163 1.000 17.72883 181 THR A N 1
ATOM 3116 C CA . THR A 1 184 ? 6.88010 -1.12596 -39.22770 1.000 18.57916 181 THR A CA 1
ATOM 3117 C C . THR A 1 184 ? 7.36500 -1.76872 -40.52395 1.000 18.66522 181 THR A C 1
ATOM 3118 O O . THR A 1 184 ? 8.24707 -1.22338 -41.19301 1.000 19.01256 181 THR A O 1
ATOM 3129 N N . LYS A 1 185 ? 6.80818 -2.92832 -40.89303 1.000 19.10570 182 LYS A N 1
ATOM 3130 C CA . LYS A 1 185 ? 7.21155 -3.57718 -42.13832 1.000 19.90911 182 LYS A CA 1
ATOM 3131 C C . LYS A 1 185 ? 6.91178 -2.71179 -43.35822 1.000 20.41615 182 LYS A C 1
ATOM 3132 O O . LYS A 1 185 ? 7.60844 -2.81588 -44.37684 1.000 21.24949 182 LYS A O 1
ATOM 3151 N N . LYS A 1 186 ? 5.87592 -1.86885 -43.28713 1.000 20.85768 183 LYS A N 1
ATOM 3152 C CA . LYS A 1 186 ? 5.58508 -0.96128 -44.39271 1.000 21.32942 183 LYS A CA 1
ATOM 3153 C C . LYS A 1 186 ? 6.59138 0.16902 -44.48095 1.000 21.07600 183 LYS A C 1
ATOM 3154 O O . LYS A 1 186 ? 6.73997 0.77482 -45.54853 1.000 22.03139 183 LYS A O 1
ATOM 3173 N N . LEU A 1 187 ? 7.25709 0.48142 -43.37332 1.000 20.35513 184 LEU A N 1
ATOM 3174 C CA . LEU A 1 187 ? 8.14751 1.62610 -43.29379 1.000 20.29449 184 LEU A CA 1
ATOM 3175 C C . LEU A 1 187 ? 9.61309 1.26799 -43.48078 1.000 22.41760 184 LEU A C 1
ATOM 3176 O O . LEU A 1 187 ? 10.38618 2.11478 -43.93952 1.000 24.36794 184 LEU A O 1
ATOM 3192 N N . THR A 1 188 ? 10.01231 0.04571 -43.13748 1.000 22.50554 185 THR A N 1
ATOM 3193 C CA . THR A 1 188 ? 11.42576 -0.28995 -43.02030 1.000 24.58385 185 THR A CA 1
ATOM 3194 C C . THR A 1 188 ? 11.56993 -1.80111 -42.96454 1.000 26.17322 185 THR A C 1
ATOM 3195 O O . THR A 1 188 ? 10.61255 -2.52335 -42.67597 1.000 25.46236 185 THR A O 1
ATOM 3206 N N . ASN A 1 189 ? 12.78649 -2.26778 -43.24025 1.000 28.68143 186 ASN A N 1
ATOM 3207 C CA . ASN A 1 189 ? 13.15412 -3.65759 -43.01367 1.000 30.64423 186 ASN A CA 1
ATOM 3208 C C . ASN A 1 189 ? 13.76884 -3.89121 -41.63790 1.000 31.30186 186 ASN A C 1
ATOM 3209 O O . ASN A 1 189 ? 14.03240 -5.04501 -41.27856 1.000 31.66793 186 ASN A O 1
ATOM 3220 N N . GLU A 1 190 ? 13.98311 -2.83444 -40.85787 1.000 31.08024 187 GLU A N 1
ATOM 3221 C CA . GLU A 1 190 ? 14.54032 -2.98006 -39.51966 1.000 30.92510 187 GLU A CA 1
ATOM 3222 C C . GLU A 1 190 ? 13.52982 -3.62422 -38.57625 1.000 29.29794 187 GLU A C 1
ATOM 3223 O O . GLU A 1 190 ? 12.31440 -3.52688 -38.76652 1.000 28.96982 187 GLU A O 1
ATOM 3235 N N . LYS A 1 191 ? 14.04937 -4.27627 -37.53635 1.000 27.71937 188 LYS A N 1
ATOM 3236 C CA . LYS A 1 191 ? 13.19153 -4.79000 -36.48228 1.000 26.95437 188 LYS A CA 1
ATOM 3237 C C . LYS A 1 191 ? 12.47722 -3.62930 -35.78354 1.000 23.80410 188 LYS A C 1
ATOM 3238 O O . LYS A 1 191 ? 13.04548 -2.54249 -35.62213 1.000 22.78602 188 LYS A O 1
ATOM 3245 N N . PRO A 1 192 ? 11.22915 -3.83073 -35.34913 1.000 23.06210 189 PRO A N 1
ATOM 3246 C CA . PRO A 1 192 ? 10.43986 -2.68659 -34.86585 1.000 22.29805 189 PRO A CA 1
ATOM 3247 C C . PRO A 1 192 ? 11.01215 -1.99887 -33.64271 1.000 20.40822 189 PRO A C 1
ATOM 3248 O O . PRO A 1 192 ? 11.00303 -0.76834 -33.57604 1.000 19.86785 189 PRO A O 1
ATOM 3259 N N . ARG A 1 193 ? 11.49383 -2.73649 -32.64947 1.000 19.46134 190 ARG A N 1
ATOM 3260 C CA . ARG A 1 193 ? 11.97205 -2.04075 -31.46104 1.000 18.86005 190 ARG A CA 1
ATOM 3261 C C . ARG A 1 193 ? 13.19154 -1.17693 -31.77602 1.000 18.84053 190 ARG A C 1
ATOM 3262 O O . ARG A 1 193 ? 13.31315 -0.06047 -31.25900 1.000 17.94830 190 ARG A O 1
ATOM 3283 N N . LYS A 1 194 ? 14.08136 -1.65394 -32.64640 1.000 19.23049 191 LYS A N 1
ATOM 3284 C CA . LYS A 1 194 ? 15.25619 -0.86343 -33.01465 1.000 20.59670 191 LYS A CA 1
ATOM 3285 C C . LYS A 1 194 ? 14.86742 0.37958 -33.81507 1.000 19.10863 191 LYS A C 1
ATOM 3286 O O . LYS A 1 194 ? 15.38249 1.48047 -33.56664 1.000 18.74810 191 LYS A O 1
ATOM 3305 N N . PHE A 1 195 ? 13.96974 0.22004 -34.78626 1.000 17.97087 192 PHE A N 1
ATOM 3306 C CA . PHE A 1 195 ? 13.52714 1.35223 -35.59152 1.000 16.36424 192 PHE A CA 1
ATOM 3307 C C . PHE A 1 195 ? 12.89286 2.41893 -34.71184 1.000 14.49591 192 PHE A C 1
ATOM 3308 O O . PHE A 1 195 ? 13.21426 3.60788 -34.82366 1.000 14.80180 192 PHE A O 1
ATOM 3325 N N . TRP A 1 196 ? 11.98788 2.00867 -33.82260 1.000 13.39349 193 TRP A N 1
ATOM 3326 C CA . TRP A 1 196 ? 11.26826 2.98474 -33.02049 1.000 12.98207 193 TRP A CA 1
ATOM 3327 C C . TRP A 1 196 ? 12.12276 3.55822 -31.90671 1.000 13.34604 193 TRP A C 1
ATOM 3328 O O . TRP A 1 196 ? 11.89769 4.70270 -31.50777 1.000 13.44595 193 TRP A O 1
ATOM 3349 N N . MET A 1 197 ? 13.12434 2.82587 -31.41782 1.000 13.73511 194 MET A N 1
ATOM 3350 C CA . MET A 1 197 ? 14.02194 3.44257 -30.44731 1.000 14.58582 194 MET A CA 1
ATOM 3351 C C . MET A 1 197 ? 14.82231 4.56741 -31.08790 1.000 14.51681 194 MET A C 1
ATOM 3352 O O . MET A 1 197 ? 15.05991 5.59680 -30.44776 1.000 14.31252 194 MET A O 1
ATOM 3366 N N . LYS A 1 198 ? 15.24891 4.39658 -32.34343 1.000 14.97986 195 LYS A N 1
ATOM 3367 C CA . LYS A 1 198 ? 15.94886 5.48409 -33.01569 1.000 15.93178 195 LYS A CA 1
ATOM 3368 C C . LYS A 1 198 ? 15.03998 6.69781 -33.15126 1.000 14.79965 195 LYS A C 1
ATOM 3369 O O . LYS A 1 198 ? 15.46409 7.83920 -32.92744 1.000 15.28256 195 LYS A O 1
ATOM 3379 N N . ILE A 1 199 ? 13.78662 6.47029 -33.54061 1.000 13.71308 196 ILE A N 1
ATOM 3380 C CA A ILE A 1 199 ? 12.80603 7.55352 -33.65886 0.469 13.61530 196 ILE A CA 1
ATOM 3381 C CA B ILE A 1 199 ? 12.87739 7.59483 -33.67014 0.531 13.36721 196 ILE A CA 1
ATOM 3382 C C . ILE A 1 199 ? 12.61298 8.23709 -32.31356 1.000 12.74099 196 ILE A C 1
ATOM 3383 O O . ILE A 1 199 ? 12.53189 9.46573 -32.21455 1.000 12.61596 196 ILE A O 1
ATOM 3414 N N . ALA A 1 200 ? 12.51806 7.43618 -31.25326 1.000 12.30601 197 ALA A N 1
ATOM 3415 C CA . ALA A 1 200 ? 12.33117 7.98115 -29.91040 1.000 12.76381 197 ALA A CA 1
ATOM 3416 C C . ALA A 1 200 ? 13.49928 8.86336 -29.51032 1.000 14.12610 197 ALA A C 1
ATOM 3417 O O . ALA A 1 200 ? 13.31447 9.94850 -28.94634 1.000 14.62870 197 ALA A O 1
ATOM 3424 N N . ARG A 1 201 ? 14.71465 8.40598 -29.77764 1.000 15.03780 198 ARG A N 1
ATOM 3425 C CA . ARG A 1 201 ? 15.88186 9.18704 -29.40082 1.000 17.10269 198 ARG A CA 1
ATOM 3426 C C . ARG A 1 201 ? 15.98000 10.46436 -30.22482 1.000 17.55421 198 ARG A C 1
ATOM 3427 O O . ARG A 1 201 ? 16.35242 11.51819 -29.69820 1.000 18.78610 198 ARG A O 1
ATOM 3434 N N . GLU A 1 202 ? 15.65376 10.38996 -31.51804 1.000 17.24101 199 GLU A N 1
ATOM 3435 C CA . GLU A 1 202 ? 15.74431 11.56025 -32.38615 1.000 17.51134 199 GLU A CA 1
ATOM 3436 C C . GLU A 1 202 ? 14.69729 12.59610 -32.01821 1.000 16.24747 199 GLU A C 1
ATOM 3437 O O . GLU A 1 202 ? 14.96155 13.80370 -32.07695 1.000 17.27352 199 GLU A O 1
ATOM 3449 N N . SER A 1 203 ? 13.50502 12.14330 -31.64297 1.000 15.64300 200 SER A N 1
ATOM 3450 C CA . SER A 1 203 ? 12.39903 13.03145 -31.32847 1.000 15.32372 200 SER A CA 1
ATOM 3451 C C . SER A 1 203 ? 12.35337 13.43417 -29.86449 1.000 15.46056 200 SER A C 1
ATOM 3452 O O . SER A 1 203 ? 11.71937 14.43863 -29.53553 1.000 17.79848 200 SER A O 1
ATOM 3460 N N . GLY A 1 204 ? 12.98610 12.66564 -28.98385 1.000 14.60560 201 GLY A N 1
ATOM 3461 C CA . GLY A 1 204 ? 12.80582 12.85358 -27.56216 1.000 14.62892 201 GLY A CA 1
ATOM 3462 C C . GLY A 1 204 ? 11.48760 12.35328 -27.01858 1.000 14.22742 201 GLY A C 1
ATOM 3463 O O . GLY A 1 204 ? 11.15842 12.63851 -25.86712 1.000 16.50360 201 GLY A O 1
ATOM 3467 N N . VAL A 1 205 ? 10.72260 11.58590 -27.77914 1.000 12.96965 202 VAL A N 1
ATOM 3468 C CA . VAL A 1 205 ? 9.44778 11.05557 -27.31413 1.000 12.31876 202 VAL A CA 1
ATOM 3469 C C . VAL A 1 205 ? 9.64850 9.58964 -26.94268 1.000 11.63810 202 VAL A C 1
ATOM 3470 O O . VAL A 1 205 ? 10.00572 8.78549 -27.81945 1.000 12.14639 202 VAL A O 1
ATOM 3483 N N . PRO A 1 206 ? 9.46050 9.21158 -25.67678 1.000 10.82924 203 PRO A N 1
ATOM 3484 C CA . PRO A 1 206 ? 9.72790 7.83387 -25.27365 1.000 10.77849 203 PRO A CA 1
ATOM 3485 C C . PRO A 1 206 ? 8.93310 6.83990 -26.09967 1.000 10.56490 203 PRO A C 1
ATOM 3486 O O . PRO A 1 206 ? 7.78153 7.10813 -26.48454 1.000 10.25085 203 PRO A O 1
ATOM 3497 N N . PRO A 1 207 ? 9.48004 5.63600 -26.31963 1.000 10.45976 204 PRO A N 1
ATOM 3498 C CA . PRO A 1 207 ? 8.77474 4.63491 -27.13737 1.000 10.38018 204 PRO A CA 1
ATOM 3499 C C . PRO A 1 207 ? 7.35899 4.33369 -26.70192 1.000 10.48908 204 PRO A C 1
ATOM 3500 O O . PRO A 1 207 ? 6.50397 4.15102 -27.56870 1.000 11.21955 204 PRO A O 1
ATOM 3511 N N . LEU A 1 208 ? 7.06954 4.26168 -25.39939 1.000 9.81347 205 LEU A N 1
ATOM 3512 C CA . LEU A 1 208 ? 5.70055 3.94876 -24.99252 1.000 10.12861 205 LEU A CA 1
ATOM 3513 C C . LEU A 1 208 ? 4.75534 5.08259 -25.34102 1.000 10.34365 205 LEU A C 1
ATOM 3514 O O . LEU A 1 208 ? 3.57524 4.83578 -25.60906 1.000 11.39644 205 LEU A O 1
ATOM 3530 N N . HIS A 1 209 ? 5.24150 6.32830 -25.33777 1.000 10.19257 206 HIS A N 1
ATOM 3531 C CA . HIS A 1 209 ? 4.40921 7.42457 -25.82546 1.000 10.68537 206 HIS A CA 1
ATOM 3532 C C . HIS A 1 209 ? 4.24989 7.38424 -27.33928 1.000 10.81707 206 HIS A C 1
ATOM 3533 O O . HIS A 1 209 ? 3.17284 7.70763 -27.84562 1.000 11.56005 206 HIS A O 1
ATOM 3547 N N . ILE A 1 210 ? 5.29235 6.99269 -28.07972 1.000 11.12847 207 ILE A N 1
ATOM 3548 C CA . ILE A 1 210 ? 5.10805 6.77637 -29.51441 1.000 11.86602 207 ILE A CA 1
ATOM 3549 C C . ILE A 1 210 ? 4.03357 5.72178 -29.74968 1.000 12.46985 207 ILE A C 1
ATOM 3550 O O . ILE A 1 210 ? 3.15333 5.88834 -30.60137 1.000 12.89091 207 ILE A O 1
ATOM 3566 N N . ASP A 1 211 ? 4.08530 4.62432 -28.99463 1.000 12.54463 208 ASP A N 1
ATOM 3567 C CA . ASP A 1 211 ? 3.08191 3.57991 -29.13474 1.000 13.57877 208 ASP A CA 1
ATOM 3568 C C . ASP A 1 211 ? 1.68886 4.13217 -28.90461 1.000 12.77809 208 ASP A C 1
ATOM 3569 O O . ASP A 1 211 ? 0.74652 3.75635 -29.61142 1.000 13.63195 208 ASP A O 1
ATOM 3578 N N . SER A 1 212 ? 1.53992 5.02068 -27.91909 1.000 12.77450 209 SER A N 1
ATOM 3579 C CA . SER A 1 212 ? 0.23780 5.59945 -27.61967 1.000 14.37799 209 SER A CA 1
ATOM 3580 C C . SER A 1 212 ? -0.24630 6.4898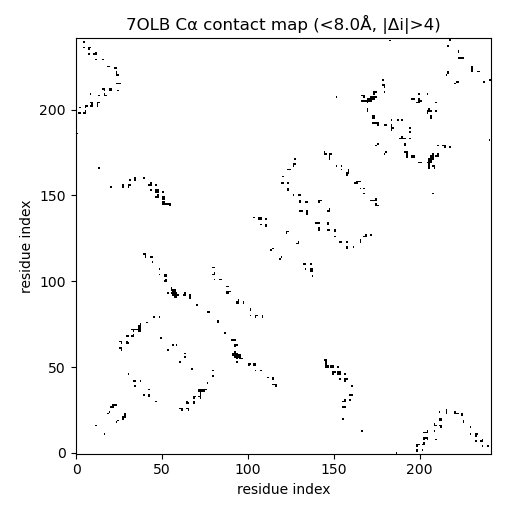3 -28.73770 1.000 14.48366 209 SER A C 1
ATOM 3581 O O . SER A 1 212 ? -1.45608 6.57120 -28.97777 1.000 15.18460 209 SER A O 1
ATOM 3589 N N . ILE A 1 213 ? 0.67079 7.20351 -29.39490 1.000 14.14516 210 ILE A N 1
ATOM 3590 C CA . ILE A 1 213 ? 0.30222 7.97887 -30.57291 1.000 15.88283 210 ILE A CA 1
ATOM 3591 C C . ILE A 1 213 ? -0.18799 7.04646 -31.67142 1.000 16.53329 210 ILE A C 1
ATOM 3592 O O . ILE A 1 213 ? -1.24310 7.27236 -32.27381 1.000 19.41290 210 ILE A O 1
ATOM 3608 N N . LEU A 1 214 ? 0.57382 5.97885 -31.94311 1.000 16.16984 211 LEU A N 1
ATOM 3609 C CA . LEU A 1 214 ? 0.35075 5.14425 -33.12421 1.000 16.23712 211 LEU A CA 1
ATOM 3610 C C . LEU A 1 214 ? -0.84691 4.20631 -32.96523 1.000 17.78431 211 LEU A C 1
ATOM 3611 O O . LEU A 1 214 ? -1.63836 4.04191 -33.90672 1.000 18.41045 211 LEU A O 1
ATOM 3627 N N . TRP A 1 215 ? -0.95526 3.52807 -31.81828 1.000 18.65767 212 TRP A N 1
ATOM 3628 C CA . TRP A 1 215 ? -1.85561 2.38251 -31.71999 1.000 19.79394 212 TRP A CA 1
ATOM 3629 C C . TRP A 1 215 ? -3.30478 2.75761 -31.99459 1.000 19.87699 212 TRP A C 1
ATOM 3630 O O . TRP A 1 215 ? -3.97005 2.04821 -32.77268 1.000 20.15887 212 TRP A O 1
ATOM 3651 N N . PRO A 1 216 ? -3.85572 3.82781 -31.41628 1.000 19.97703 213 PRO A N 1
ATOM 3652 C CA . PRO A 1 216 ? -5.26343 4.14756 -31.70899 1.000 20.78279 213 PRO A CA 1
ATOM 3653 C C . PRO A 1 216 ? -5.45975 4.55169 -33.15537 1.000 20.77970 213 PRO A C 1
ATOM 3654 O O . PRO A 1 216 ? -6.45198 4.15593 -33.78742 1.000 22.00059 213 PRO A O 1
ATOM 3665 N N . LEU A 1 217 ? -4.51864 5.32840 -33.70582 1.000 20.60494 214 LEU A N 1
ATOM 3666 C CA . LEU A 1 217 ? -4.61814 5.75619 -35.09490 1.000 20.44782 214 LEU A CA 1
ATOM 3667 C C . LEU A 1 217 ? -4.57211 4.56304 -36.03840 1.000 19.91229 214 LEU A C 1
ATOM 3668 O O . LEU A 1 217 ? -5.29349 4.53134 -37.04314 1.000 20.95844 214 LEU A O 1
ATOM 3684 N N . LEU A 1 218 ? -3.73123 3.57141 -35.73788 1.000 19.85678 215 LEU A N 1
ATOM 3685 C CA . LEU A 1 218 ? -3.67321 2.36827 -36.55994 1.000 20.26942 215 LEU A CA 1
ATOM 3686 C C . LEU A 1 218 ? -4.96120 1.56171 -36.47898 1.000 22.58436 215 LEU A C 1
ATOM 3687 O O . LEU A 1 218 ? -5.28668 0.83294 -37.42023 1.000 24.03498 215 LEU A O 1
ATOM 3703 N N . GLY A 1 219 ? -5.70269 1.67060 -35.38192 1.000 23.59268 216 GLY A N 1
ATOM 3704 C CA . GLY A 1 219 ? -7.00554 1.05807 -35.25655 1.000 24.78406 216 GLY A CA 1
ATOM 3705 C C . GLY A 1 219 ? -8.11791 1.83234 -35.91229 1.000 25.99075 216 GLY A C 1
ATOM 3706 O O . GLY A 1 219 ? -9.28444 1.44757 -35.79844 1.000 27.13721 216 GLY A O 1
ATOM 3710 N N . GLY A 1 220 ? -7.79028 2.92194 -36.59943 1.000 26.82082 217 GLY A N 1
ATOM 3711 C CA . GLY A 1 220 ? -8.78278 3.72629 -37.28453 1.000 27.85321 217 GLY A CA 1
ATOM 3712 C C . GLY A 1 220 ? -9.45915 4.77220 -36.42867 1.000 28.68008 217 GLY A C 1
ATOM 3713 O O . GLY A 1 220 ? -10.51767 5.27503 -36.81660 1.000 29.56564 217 GLY A O 1
ATOM 3717 N N . ALA A 1 221 ? -8.88934 5.11921 -35.27847 1.000 28.81294 218 ALA A N 1
ATOM 3718 C CA . ALA A 1 221 ? -9.47598 6.16449 -34.45393 1.000 29.27215 218 ALA A CA 1
ATOM 3719 C C . ALA A 1 221 ? -9.44185 7.49663 -35.19382 1.000 29.72150 218 ALA A C 1
ATOM 3720 O O . ALA A 1 221 ? -8.51003 7.78043 -35.95173 1.000 30.43295 218 ALA A O 1
ATOM 3727 N N . SER A 1 222 ? -10.46958 8.31254 -34.97704 1.000 30.33988 219 SER A N 1
ATOM 3728 C CA . SER A 1 222 ? -10.54907 9.62473 -35.60226 1.000 30.34952 219 SER A CA 1
ATOM 3729 C C . SER A 1 222 ? -9.62084 10.59771 -34.89033 1.000 29.50875 219 SER A C 1
ATOM 3730 O O . SER A 1 222 ? -9.35336 10.45859 -33.69408 1.000 29.85309 219 SER A O 1
ATOM 3738 N N . ILE A 1 223 ? -9.13302 11.59243 -35.64194 1.000 29.06326 220 ILE A N 1
ATOM 3739 C CA . ILE A 1 223 ? -8.31282 12.66451 -35.08018 1.000 28.88625 220 ILE A CA 1
ATOM 3740 C C . ILE A 1 223 ? -9.07752 13.96837 -34.91855 1.000 27.91891 220 ILE A C 1
ATOM 3741 O O . ILE A 1 223 ? -8.49627 14.95696 -34.45314 1.000 27.95491 220 ILE A O 1
ATOM 3757 N N . ASP A 1 224 ? -10.35666 14.01081 -35.29669 1.000 28.43254 221 ASP A N 1
ATOM 3758 C CA . ASP A 1 224 ? -11.11898 15.25305 -35.21750 1.000 29.49110 221 ASP A CA 1
ATOM 3759 C C . ASP A 1 224 ? -11.38565 15.70822 -33.78732 1.000 27.21976 221 ASP A C 1
ATOM 3760 O O . ASP A 1 224 ? -11.79219 16.85941 -33.58676 1.000 27.03829 221 ASP A O 1
ATOM 3769 N N . SER A 1 225 ? -11.16858 14.86044 -32.78539 1.000 25.51463 222 SER A N 1
ATOM 3770 C CA . SER A 1 225 ? -11.30532 15.33919 -31.41843 1.000 25.51263 222 SER A CA 1
ATOM 3771 C C . SER A 1 225 ? -10.07673 16.10463 -30.94954 1.000 22.31020 222 SER A C 1
ATOM 3772 O O . SER A 1 225 ? -10.10723 16.69598 -29.86459 1.000 22.89160 222 SER A O 1
ATOM 3780 N N . ALA A 1 226 ? -9.01401 16.13012 -31.73320 1.000 18.62458 223 ALA A N 1
ATOM 3781 C CA . ALA A 1 226 ? -7.84610 16.85805 -31.27706 1.000 17.02225 223 ALA A CA 1
ATOM 3782 C C . ALA A 1 226 ? -8.02584 18.35218 -31.53114 1.000 18.02850 223 ALA A C 1
ATOM 3783 O O . ALA A 1 226 ? -8.73756 18.74652 -32.45962 1.000 18.92835 223 ALA A O 1
ATOM 3790 N N . PRO A 1 227 ? -7.39981 19.20424 -30.72179 1.000 18.79556 224 PRO A N 1
ATOM 3791 C CA . PRO A 1 227 ? -7.45119 20.64441 -30.98858 1.000 20.55463 224 PRO A CA 1
ATOM 3792 C C . PRO A 1 227 ? -6.76445 20.96723 -32.30372 1.000 20.71502 224 PRO A C 1
ATOM 3793 O O . PRO A 1 227 ? -5.94887 20.17345 -32.79648 1.000 19.69780 224 PRO A O 1
ATOM 3804 N N . PRO A 1 228 ? -7.06721 22.12227 -32.90588 1.000 22.78200 225 PRO A N 1
ATOM 3805 C CA . PRO A 1 228 ? -6.66638 22.34743 -34.31162 1.000 23.02495 225 PRO A CA 1
ATOM 3806 C C . PRO A 1 228 ? -5.18593 22.15546 -34.62696 1.000 22.16738 225 PRO A C 1
ATOM 3807 O O . PRO A 1 228 ? -4.85365 21.48315 -35.61136 1.000 21.91465 225 PRO A O 1
ATOM 3818 N N . GLU A 1 229 ? -4.28164 22.73820 -33.83836 1.000 22.47089 226 GLU A N 1
ATOM 3819 C CA . GLU A 1 229 ? -2.85989 22.60496 -34.14592 1.000 22.82484 226 GLU A CA 1
ATOM 3820 C C . GLU A 1 229 ? -2.40393 21.15145 -34.06056 1.000 20.81049 226 GLU A C 1
ATOM 3821 O O . GLU A 1 229 ? -1.64182 20.67847 -34.91701 1.000 21.61219 226 GLU A O 1
ATOM 3833 N N . LEU A 1 230 ? -2.86756 20.41763 -33.04318 1.000 18.67246 227 LEU A N 1
ATOM 3834 C CA . LEU A 1 230 ? -2.51090 19.00792 -32.94630 1.000 17.08310 227 LEU A CA 1
ATOM 3835 C C . LEU A 1 230 ? -3.14677 18.20518 -34.07546 1.000 16.26432 227 LEU A C 1
ATOM 3836 O O . LEU A 1 230 ? -2.50421 17.31961 -34.65454 1.000 15.86107 227 LEU A O 1
ATOM 3852 N N . ARG A 1 231 ? -4.40105 18.51251 -34.41228 1.000 17.09442 228 ARG A N 1
ATOM 3853 C CA . ARG A 1 231 ? -5.07222 17.79002 -35.48650 1.000 17.69037 228 ARG A CA 1
ATOM 3854 C C . ARG A 1 231 ? -4.26560 17.85680 -36.77839 1.000 17.14081 228 ARG A C 1
ATOM 3855 O O . ARG A 1 231 ? -4.14705 16.85934 -37.49787 1.000 16.86688 228 ARG A O 1
ATOM 3862 N N . ASP A 1 232 ? -3.68349 19.02023 -37.07541 1.000 18.02811 229 ASP A N 1
ATOM 3863 C CA . ASP A 1 232 ? -2.89868 19.15355 -38.29655 1.000 19.21196 229 ASP A CA 1
ATOM 3864 C C . ASP A 1 232 ? -1.65134 18.27743 -38.25563 1.000 18.08959 229 ASP A C 1
ATOM 3865 O O . ASP A 1 232 ? -1.24939 17.71170 -39.28189 1.000 18.75608 229 ASP A O 1
ATOM 3874 N N . LYS A 1 233 ? -1.00869 18.17511 -37.08955 1.000 16.53520 230 LYS A N 1
ATOM 3875 C CA . LYS A 1 233 ? 0.15345 17.29971 -36.96258 1.000 15.79751 230 LYS A C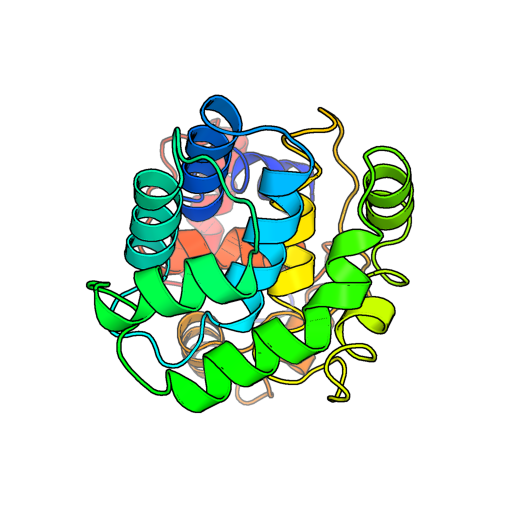A 1
ATOM 3876 C C . LYS A 1 233 ? -0.25284 15.84194 -37.14246 1.000 15.07939 230 LYS A C 1
ATOM 3877 O O . LYS A 1 233 ? 0.44312 15.06453 -37.80948 1.000 15.94836 230 LYS A O 1
ATOM 3896 N N . LEU A 1 234 ? -1.37930 15.45540 -36.54879 1.000 14.95405 231 LEU A N 1
ATOM 3897 C CA . LEU A 1 234 ? -1.84655 14.08269 -36.67183 1.000 15.19420 231 LEU A CA 1
ATOM 3898 C C . LEU A 1 234 ? -2.20583 13.76032 -38.10988 1.000 17.18249 231 LEU A C 1
ATOM 3899 O O . LEU A 1 234 ? -1.97222 12.64119 -38.57755 1.000 17.83767 231 LEU A O 1
ATOM 3915 N N . ALA A 1 235 ? -2.77219 14.72814 -38.82842 1.000 17.89412 232 ALA A N 1
ATOM 3916 C CA . ALA A 1 235 ? -3.04869 14.51278 -40.24204 1.000 18.59090 232 ALA A CA 1
ATOM 3917 C C . ALA A 1 235 ? -1.76929 14.20734 -41.01270 1.000 18.22694 232 ALA A C 1
ATOM 3918 O O . ALA A 1 235 ? -1.75482 13.34088 -41.90076 1.000 19.45890 232 ALA A O 1
ATOM 3925 N N . GLU A 1 236 ? -0.68673 14.92069 -40.70411 1.000 17.34193 233 GLU A N 1
ATOM 3926 C CA . GLU A 1 236 ? 0.59006 14.62207 -41.34779 1.000 17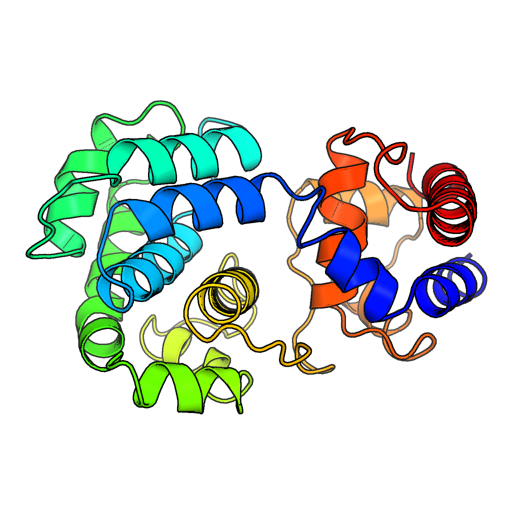.03074 233 GLU A CA 1
ATOM 3927 C C . GLU A 1 236 ? 1.04689 13.20652 -41.01958 1.000 15.79581 233 GLU A C 1
ATOM 3928 O O . GLU A 1 236 ? 1.51553 12.47749 -41.90138 1.000 16.27550 233 GLU A O 1
ATOM 3940 N N . LEU A 1 237 ? 0.90392 12.79306 -39.75586 1.000 14.55007 234 LEU A N 1
ATOM 3941 C CA . LEU A 1 237 ? 1.33418 11.46063 -39.36328 1.000 14.51861 234 LEU A CA 1
ATOM 3942 C C . LEU A 1 237 ? 0.50123 10.39801 -40.06414 1.000 14.35873 234 LEU A C 1
ATOM 3943 O O . LEU A 1 237 ? 1.02925 9.35798 -40.48292 1.000 14.56223 234 LEU A O 1
ATOM 3959 N N . ILE A 1 238 ? -0.80770 10.63720 -40.20068 1.000 14.58931 235 ILE A N 1
ATOM 3960 C CA . ILE A 1 238 ? -1.67743 9.65161 -40.83357 1.000 15.06241 235 ILE A CA 1
ATOM 3961 C C . ILE A 1 238 ? -1.25618 9.39444 -42.27969 1.000 14.66138 235 ILE A C 1
ATOM 3962 O O . ILE A 1 238 ? -1.39507 8.27155 -42.78068 1.000 15.23092 235 ILE A O 1
ATOM 3978 N N . LYS A 1 239 ? -0.71435 10.40651 -42.96720 1.000 13.95302 236 LYS A N 1
ATOM 3979 C CA . LYS A 1 239 ? -0.22321 10.18447 -44.32303 1.000 14.42734 236 LYS A CA 1
ATOM 3980 C C . LYS A 1 239 ? 0.89242 9.15461 -44.34639 1.000 13.69642 236 LYS A C 1
ATOM 3981 O O . LYS A 1 239 ? 1.08324 8.46084 -45.35565 1.000 13.44617 236 LYS A O 1
ATOM 3991 N N . ILE A 1 240 ? 1.65213 9.06259 -43.26415 1.000 13.93828 237 ILE A N 1
ATOM 3992 C CA . ILE A 1 240 ? 2.79491 8.17122 -43.18575 1.000 14.29995 237 ILE A CA 1
ATOM 3993 C C . ILE A 1 240 ? 2.38893 6.78108 -42.72797 1.000 14.31637 237 ILE A C 1
ATOM 3994 O O . ILE A 1 240 ? 2.99446 5.78971 -43.13363 1.000 15.24074 237 ILE A O 1
ATOM 4010 N N . ILE A 1 241 ? 1.41212 6.68098 -41.82796 1.000 14.87410 238 ILE A N 1
ATOM 4011 C CA . ILE A 1 241 ? 1.14757 5.41787 -41.14416 1.000 16.05719 238 ILE A CA 1
ATOM 4012 C C . ILE A 1 241 ? -0.11653 4.72397 -41.60759 1.000 18.39896 238 ILE A C 1
ATOM 4013 O O . ILE A 1 241 ? -0.36132 3.58511 -41.18135 1.000 19.04010 238 ILE A O 1
ATOM 4029 N N . ARG A 1 242 ? -0.93008 5.36699 -42.43334 1.000 20.30390 239 ARG A N 1
ATOM 4030 C CA . ARG A 1 242 ? -2.13540 4.77263 -42.98411 1.000 24.30641 239 ARG A CA 1
ATOM 4031 C C . ARG A 1 242 ? -2.07464 4.91716 -44.48869 1.000 25.05324 239 ARG A C 1
ATOM 4032 O O . ARG A 1 242 ? -2.77317 4.21050 -45.19141 1.000 26.19118 239 ARG A O 1
#

Foldseek 3Di:
DLLVLLVLDLVCNPVNLVCLLCPFDLLLVLLLLLPVQDPLLVSLLLLLLLLLQPPPKQDDPSVSSNQSSVVNRNDDDPASLVVLVVDQCPDNIRNPPSVVSSVLSVLCRVVSVVRDPVVLVVCLVPVVVVLVSSCVSSVHDSQPARSLVSSLSSQSSSCSNVVDHDADDQPRFAHDDPLQQVQVVVVDPDGRRVSQSVSCVSSVHRRSSVNSLRVSVSVVTDLVVPPDVSSVSNVVVNVSRD

Organism: Pyrococcus abyssi (strain GE5 / Orsay) (NCBI:txid272844)

Nearest PDB structures (foldseek):
  7p8l-assembly1_A  TM=9.985E-01  e=2.075E-32  Pyrococcus abyssi GE5
  7oli-assembly1_A  TM=9.950E-01  e=2.360E-31  Pyrococcus abyssi GE5
  1xg7-assembly1_B  TM=9.826E-01  e=2.143E-23  Pyrococcus furiosus DSM 3638
  7ou3-assembly2_B  TM=9.181E-01  e=8.489E-20  Thermococcus gammatolerans EJ3
  7ou3-assembly1_A  TM=9.124E-01  e=1.323E-18  Thermococcus gammatolerans EJ3

Solvent-accessible surface area: 10364 Å² total; per-residue (Å²): 77,28,133,96,1,7,133,10,0,32,79,6,14,54,151,2,0,78,47,0,3,45,65,11,0,64,5,2,79,0,0,102,82,0,26,141,14,24,84,52,64,21,0,0,42,0,0,0,0,0,0,0,0,13,38,102,44,34,28,70,14,34,80,0,1,64,30,0,0,132,49,0,94,60,113,132,30,124,32,19,42,108,18,0,115,99,2,0,74,105,7,71,48,0,132,113,60,27,101,84,0,18,28,25,0,126,103,0,60,106,19,3,77,51,1,72,71,96,98,2,75,92,22,6,60,74,5,45,50,0,20,0,30,0,2,175,32,4,64,47,98,64,79,40,109,6,0,1,30,0,0,2,0,0,3,0,0,0,35,16,35,34,91,79,33,50,68,9,28,54,122,0,8,1,13,69,32,84,56,0,39,48,4,0,154,158,40,28,160,73,89,19,40,143,10,0,53,70,0,0,83,81,25,44,3,10,1,0,0,0,3,0,0,0,16,5,0,42,42,54,26,72,20,123,69,9,64,106,133,17,29,90,61,0,45,80,0,31,129,41,7,146

InterPro domains:
  IPR011257 DNA glycosylase [SSF48150] (2-237)
  IPR015254 N-glycosylase/DNA lyase-like [PF09171] (4-231)
  IPR016544 N-glycosylase/DNA lyase [MF_01168] (1-234)
  IPR016544 N-glycosylase/DNA lyase [PIRSF008955] (2-238)

Radius of gyration: 17.31 Å; Cα contacts (8 Å, |Δi|>4): 345; chains: 1; bounding box: 35×45×43 Å